Protein AF-A0A7X3ATP8-F1 (afdb_monomer)

Mean predicted aligned error: 12.81 Å

Structure (mmCIF, N/CA/C/O backbone):
data_AF-A0A7X3ATP8-F1
#
_entry.id   AF-A0A7X3ATP8-F1
#
loop_
_atom_site.group_PDB
_atom_site.id
_atom_site.type_symbol
_atom_site.label_atom_id
_atom_site.label_alt_id
_atom_site.label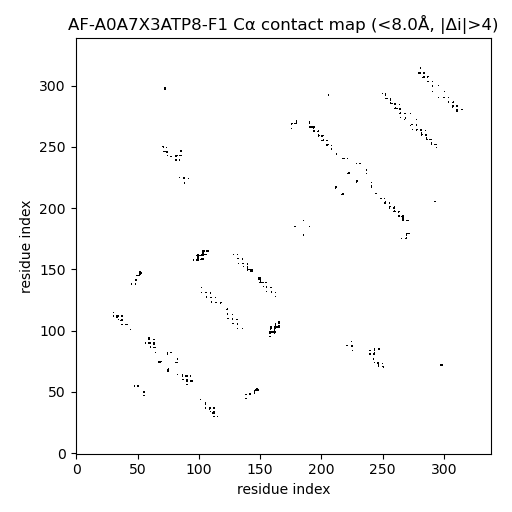_comp_id
_atom_site.label_asym_id
_atom_site.label_entity_id
_atom_site.label_seq_id
_atom_site.pdbx_PDB_ins_code
_atom_site.Cartn_x
_atom_site.Cartn_y
_atom_site.Cartn_z
_atom_site.occupancy
_atom_site.B_iso_or_equiv
_atom_site.auth_seq_id
_atom_site.auth_comp_id
_atom_site.auth_asym_id
_atom_site.auth_atom_id
_atom_site.pdbx_PDB_model_num
ATOM 1 N N . MET A 1 1 ? -17.700 -8.413 44.157 1.00 42.25 1 MET A N 1
ATOM 2 C CA . MET A 1 1 ? -18.045 -6.982 43.992 1.00 42.25 1 MET A CA 1
ATOM 3 C C . MET A 1 1 ? -16.790 -6.178 43.645 1.00 42.25 1 MET A C 1
ATOM 5 O O . MET A 1 1 ? -16.055 -5.825 44.554 1.00 42.25 1 MET A O 1
ATOM 9 N N . ARG A 1 2 ? -16.468 -5.944 42.360 1.00 36.69 2 ARG A N 1
ATOM 10 C CA . ARG A 1 2 ? -15.346 -5.064 41.958 1.00 36.69 2 ARG A CA 1
ATOM 11 C C . ARG A 1 2 ? -15.619 -4.363 40.617 1.00 36.69 2 ARG A C 1
ATOM 13 O O . ARG A 1 2 ? -15.735 -5.015 39.590 1.00 36.69 2 ARG A O 1
ATOM 20 N N . ASN A 1 3 ? -15.706 -3.034 40.705 1.00 37.28 3 ASN A N 1
ATOM 21 C CA . ASN A 1 3 ? -15.432 -1.987 39.712 1.00 37.28 3 ASN A CA 1
ATOM 22 C C . ASN A 1 3 ? -15.824 -2.208 38.238 1.00 37.28 3 ASN A C 1
ATOM 24 O O . ASN A 1 3 ? -15.015 -2.591 37.399 1.00 37.28 3 ASN A O 1
ATOM 28 N N . VAL A 1 4 ? -17.046 -1.771 37.916 1.00 41.44 4 VAL A N 1
ATOM 29 C CA . VAL A 1 4 ? -17.598 -1.562 36.559 1.00 41.44 4 VAL A CA 1
ATOM 30 C C . VAL A 1 4 ? -17.269 -0.141 36.024 1.00 41.44 4 VAL A C 1
ATOM 32 O O . VAL A 1 4 ? -17.870 0.352 35.076 1.00 41.44 4 VAL A O 1
ATOM 35 N N . SER A 1 5 ? -16.300 0.569 36.610 1.00 46.59 5 SER A N 1
ATOM 36 C CA . SER A 1 5 ? -16.119 2.018 36.399 1.00 46.59 5 SER A CA 1
ATOM 37 C C . SER A 1 5 ? -15.460 2.428 35.073 1.00 46.59 5 SER A C 1
ATOM 39 O O . SER A 1 5 ? -15.596 3.577 34.665 1.00 46.59 5 SER A O 1
ATOM 41 N N . ALA A 1 6 ? -14.807 1.518 34.342 1.00 37.97 6 ALA A N 1
ATOM 42 C CA . ALA A 1 6 ? -14.124 1.866 33.087 1.00 37.97 6 ALA A CA 1
ATOM 43 C C . ALA A 1 6 ? -15.050 1.923 31.852 1.00 37.97 6 ALA A C 1
ATOM 45 O O . ALA A 1 6 ? -14.694 2.544 30.851 1.00 37.97 6 ALA A O 1
ATOM 46 N N . TRP A 1 7 ? -16.238 1.309 31.913 1.00 35.91 7 TRP A N 1
ATOM 47 C CA . TRP A 1 7 ? -17.227 1.351 30.822 1.00 35.91 7 TRP A CA 1
ATOM 48 C C . TRP A 1 7 ? -18.107 2.608 30.843 1.00 35.91 7 TRP A C 1
ATOM 50 O O . TRP A 1 7 ? -18.652 2.986 29.807 1.00 35.91 7 TRP A O 1
ATOM 60 N N . ARG A 1 8 ? -18.175 3.309 31.982 1.00 37.31 8 ARG A N 1
ATOM 61 C CA . ARG A 1 8 ? -18.933 4.562 32.115 1.00 37.31 8 ARG A CA 1
ATOM 62 C C . ARG A 1 8 ? -18.308 5.736 31.358 1.00 37.31 8 ARG A C 1
ATOM 64 O O . ARG A 1 8 ? -19.032 6.556 30.815 1.00 37.31 8 ARG A O 1
ATOM 71 N N . PHE A 1 9 ? -16.987 5.750 31.161 1.00 40.50 9 PHE A N 1
ATOM 72 C CA . PHE A 1 9 ? -16.308 6.856 30.467 1.00 40.50 9 PHE A CA 1
ATOM 73 C C . PHE A 1 9 ? -16.711 7.021 28.984 1.00 40.50 9 PHE A C 1
ATOM 75 O O . PHE A 1 9 ? -16.613 8.119 28.443 1.00 40.50 9 PHE A O 1
ATOM 82 N N . PHE A 1 10 ? -17.195 5.959 28.323 1.00 36.69 10 PHE A N 1
ATOM 83 C CA . PHE A 1 10 ? -17.735 6.036 26.954 1.00 36.69 10 PHE A CA 1
ATOM 84 C C . PHE A 1 10 ? -19.272 6.015 26.884 1.00 36.69 10 PHE A C 1
ATOM 86 O O . PHE A 1 10 ? -19.819 6.349 25.835 1.00 36.69 10 PHE A O 1
ATOM 93 N N . GLN A 1 11 ? -19.968 5.649 27.968 1.00 42.38 11 GLN A N 1
ATOM 94 C CA . GLN A 1 11 ? -21.434 5.715 28.046 1.00 42.38 11 GLN A CA 1
ATOM 95 C C . GLN A 1 11 ? -21.934 7.102 28.478 1.00 42.38 11 GLN A C 1
ATOM 97 O O . GLN A 1 11 ? -22.945 7.560 27.957 1.00 42.38 11 GLN A O 1
ATOM 102 N N . ASP A 1 12 ? -21.191 7.818 29.325 1.00 40.03 12 ASP A N 1
ATOM 103 C CA . ASP A 1 12 ? -21.645 9.080 29.933 1.00 40.03 12 ASP A CA 1
ATOM 104 C C . ASP A 1 12 ? -21.550 10.307 29.003 1.00 40.03 12 ASP A C 1
ATOM 106 O O . ASP A 1 12 ? -21.902 11.417 29.397 1.00 40.03 12 ASP A O 1
ATOM 110 N N . ARG A 1 13 ? -21.116 10.136 27.743 1.00 40.03 13 ARG A N 1
ATOM 111 C CA . ARG A 1 13 ? -21.076 11.223 26.740 1.00 40.03 13 ARG A CA 1
ATOM 112 C C . ARG A 1 13 ? -22.230 11.213 25.736 1.00 40.03 13 ARG A C 1
ATOM 114 O O . ARG A 1 13 ? -22.259 12.057 24.846 1.00 40.03 13 ARG A O 1
ATOM 121 N N . PHE A 1 14 ? -23.189 10.302 25.892 1.00 39.53 14 PHE A N 1
ATOM 122 C CA . PHE A 1 14 ? -24.430 10.284 25.118 1.00 39.53 14 PHE A CA 1
ATOM 123 C C . PHE A 1 14 ? -25.614 10.155 26.085 1.00 39.53 14 PHE A C 1
ATOM 125 O O . PHE A 1 14 ? -25.873 9.053 26.567 1.00 39.53 14 PHE A O 1
ATOM 132 N N . PRO A 1 15 ? -26.324 11.252 26.413 1.00 32.88 15 PRO A N 1
ATOM 133 C CA . PRO A 1 15 ? -27.404 11.208 27.391 1.00 32.88 15 PRO A CA 1
ATOM 134 C C . PRO A 1 15 ? -28.520 10.261 26.929 1.00 32.88 15 PRO A C 1
ATOM 136 O O . PRO A 1 15 ? -29.209 10.501 25.937 1.00 32.88 15 PRO A O 1
ATOM 139 N N . THR A 1 16 ? -28.722 9.173 27.673 1.00 51.62 16 THR A N 1
ATOM 140 C CA . THR A 1 16 ? -29.869 8.269 27.545 1.00 51.62 16 THR A CA 1
ATOM 141 C C . THR A 1 16 ? -31.087 8.879 28.232 1.00 51.62 16 THR A C 1
ATOM 143 O O . THR A 1 16 ? -31.435 8.490 29.343 1.00 51.62 16 THR A O 1
ATOM 146 N N . ARG A 1 17 ? -31.700 9.872 27.586 1.00 45.31 17 ARG A N 1
ATOM 147 C CA . ARG A 1 17 ? -33.132 10.226 27.638 1.00 45.31 17 ARG A CA 1
ATOM 148 C C . ARG A 1 17 ? -33.290 11.608 27.018 1.00 45.31 17 ARG A C 1
ATOM 150 O O . ARG A 1 17 ? -32.993 12.612 27.657 1.00 45.31 17 ARG A O 1
ATOM 157 N N . TYR A 1 18 ? -33.837 11.656 25.810 1.00 39.91 18 TYR A N 1
ATOM 158 C CA . TYR A 1 18 ? -34.672 12.784 25.427 1.00 39.91 18 TYR A CA 1
ATOM 159 C C . TYR A 1 18 ? -35.945 12.256 24.777 1.00 39.91 18 TYR A C 1
ATOM 161 O O . TYR A 1 18 ? -35.914 11.299 24.005 1.00 39.91 18 TYR A O 1
ATOM 169 N N . LYS A 1 19 ? -37.046 12.848 25.233 1.00 38.50 19 LYS A N 1
ATOM 170 C CA . LYS A 1 19 ? -38.448 12.554 24.946 1.00 38.50 19 LYS A CA 1
ATOM 171 C C . LYS A 1 19 ? -38.733 12.408 23.451 1.00 38.50 19 LYS A C 1
ATOM 173 O O . LYS A 1 19 ? -38.174 13.138 22.636 1.00 38.50 19 LYS A O 1
ATOM 178 N N . GLU A 1 20 ? -39.692 11.542 23.132 1.00 49.09 20 GLU A N 1
ATOM 179 C CA . GLU A 1 20 ? -40.466 11.615 21.892 1.00 49.09 20 GLU A CA 1
ATOM 180 C C . GLU A 1 20 ? -41.022 13.035 21.713 1.00 49.09 20 GLU A C 1
ATOM 182 O O . GLU A 1 20 ? -41.917 13.460 22.437 1.00 49.09 20 GLU A O 1
ATOM 187 N N . SER A 1 21 ? -40.446 13.791 20.778 1.00 44.81 21 SER A N 1
ATOM 188 C CA . SER A 1 21 ? -41.082 14.947 20.135 1.00 44.81 21 SER A CA 1
ATOM 189 C C . SER A 1 21 ? -40.306 15.307 18.854 1.00 44.81 21 SER A C 1
ATOM 191 O O . SER A 1 21 ? -39.125 15.641 18.891 1.00 44.81 21 SER A O 1
ATOM 193 N N . SER A 1 22 ? -40.961 15.097 17.708 1.00 46.56 22 SER A N 1
ATOM 194 C CA . SER A 1 22 ? -40.729 15.692 16.374 1.00 46.56 22 SER A CA 1
ATOM 195 C C . SER A 1 22 ? -39.292 15.992 15.880 1.00 46.56 22 SER A C 1
ATOM 197 O O . SER A 1 22 ? -39.049 17.063 15.327 1.00 46.56 22 SER A O 1
ATOM 199 N N . MET A 1 23 ? -38.339 15.059 15.992 1.00 42.50 23 MET A N 1
ATOM 200 C CA . MET A 1 23 ? -36.954 15.221 15.483 1.00 42.50 23 MET A CA 1
ATOM 201 C C . MET A 1 23 ? -36.470 14.020 14.639 1.00 42.50 23 MET A C 1
ATOM 203 O O . MET A 1 23 ? -35.319 13.591 14.721 1.00 42.50 23 MET A O 1
ATOM 207 N N . THR A 1 24 ? -37.343 13.423 13.828 1.00 48.97 24 THR A N 1
ATOM 208 C CA . THR A 1 24 ? -37.072 12.136 13.154 1.00 48.97 24 THR A CA 1
ATOM 209 C C . THR A 1 24 ? -36.371 12.232 11.792 1.00 48.97 24 THR A C 1
ATOM 211 O O . THR A 1 24 ? -35.884 11.213 11.309 1.00 48.97 24 THR A O 1
ATOM 214 N N . ASN A 1 25 ? -36.219 13.424 11.198 1.00 51.06 25 ASN A N 1
ATOM 215 C CA . ASN A 1 25 ? -35.714 13.552 9.818 1.00 51.06 25 ASN A CA 1
ATOM 216 C C . ASN A 1 25 ? -34.232 13.972 9.686 1.00 51.06 25 ASN A C 1
ATOM 218 O O . ASN A 1 25 ? -33.577 13.586 8.723 1.00 51.06 25 ASN A O 1
ATOM 222 N N . HIS A 1 26 ? -33.644 14.694 10.649 1.00 51.72 26 HIS A N 1
ATOM 223 C CA . HIS A 1 26 ? -32.234 15.127 10.544 1.00 51.72 26 HIS A CA 1
ATOM 224 C C . HIS A 1 26 ? -31.222 14.046 10.976 1.00 51.72 26 HIS A C 1
ATOM 226 O O . HIS A 1 26 ? -30.114 13.971 10.440 1.00 51.72 26 HIS A O 1
ATOM 232 N N . PHE A 1 27 ? -31.606 13.162 11.906 1.00 55.53 27 PHE A N 1
ATOM 233 C CA . PHE A 1 27 ? -30.754 12.064 12.389 1.00 55.53 27 PHE A CA 1
ATOM 234 C C . PHE A 1 27 ? -30.609 10.906 11.390 1.00 55.53 27 PHE A C 1
ATOM 236 O O . PHE A 1 27 ? -29.650 10.137 11.500 1.00 55.53 27 PHE A O 1
ATOM 243 N N . SER A 1 28 ? -31.529 10.763 10.430 1.00 65.44 28 SER A N 1
ATOM 244 C CA . SER A 1 28 ? -31.407 9.790 9.339 1.00 65.44 28 SER A CA 1
ATOM 245 C C . SER A 1 28 ? -30.422 10.291 8.282 1.00 65.44 28 SER A C 1
ATOM 247 O O . SER A 1 28 ? -29.476 9.574 7.959 1.00 65.44 28 SER A O 1
ATOM 249 N N . LEU A 1 29 ? -30.556 11.546 7.836 1.00 74.25 29 LEU A N 1
ATOM 250 C CA . LEU A 1 29 ? -29.709 12.143 6.798 1.00 74.25 29 LEU A CA 1
ATOM 251 C C . LEU A 1 29 ? -28.218 12.121 7.165 1.00 74.25 29 LEU A C 1
ATOM 253 O O . LEU A 1 29 ? -27.398 11.675 6.367 1.00 74.25 29 LEU A O 1
ATOM 257 N N . ALA A 1 30 ? -27.860 12.501 8.396 1.00 77.00 30 ALA A N 1
ATOM 258 C CA . ALA A 1 30 ? -26.464 12.518 8.848 1.00 77.00 30 ALA A CA 1
ATOM 259 C C . ALA A 1 30 ? -25.774 11.140 8.784 1.00 77.00 30 ALA A C 1
ATOM 261 O O . ALA A 1 30 ? -24.569 11.058 8.558 1.00 77.00 30 ALA A O 1
ATOM 262 N N . ARG A 1 31 ? -26.528 10.041 8.944 1.00 83.25 31 ARG A N 1
ATOM 263 C CA . ARG A 1 31 ? -25.989 8.675 8.813 1.00 83.25 31 ARG A CA 1
ATOM 264 C C . ARG A 1 31 ? -25.722 8.311 7.355 1.00 83.25 31 ARG A C 1
ATOM 266 O O . ARG A 1 31 ? -24.769 7.587 7.086 1.00 83.25 31 ARG A O 1
ATOM 273 N N . PHE A 1 32 ? -26.526 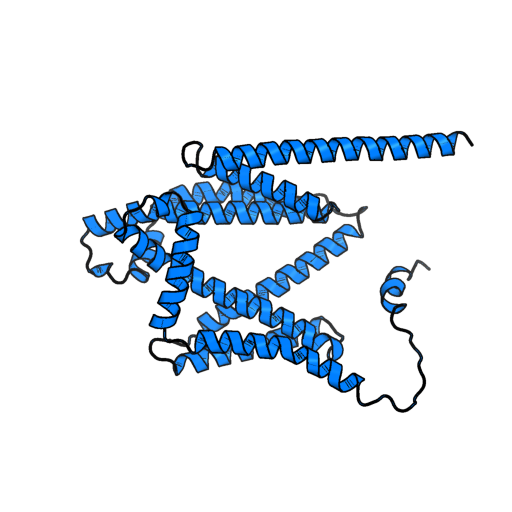8.830 6.429 1.00 84.75 32 PHE A N 1
ATOM 274 C CA . PHE A 1 32 ? -26.305 8.663 4.993 1.00 84.75 32 PHE A CA 1
ATOM 275 C C . PHE A 1 32 ? -25.135 9.513 4.483 1.00 84.75 32 PHE A C 1
ATOM 277 O O . PHE A 1 32 ? -24.398 9.054 3.616 1.00 84.75 32 PHE A O 1
ATOM 284 N N . LEU A 1 33 ? -24.868 10.681 5.082 1.00 90.38 33 LEU A N 1
ATOM 285 C CA . LEU A 1 33 ? -23.694 11.500 4.737 1.00 90.38 33 LEU A CA 1
ATOM 286 C C . LEU A 1 33 ? -22.359 10.768 4.966 1.00 90.38 33 LEU A C 1
ATOM 288 O O . LEU A 1 33 ? -21.387 11.035 4.267 1.00 90.38 33 LEU A O 1
ATOM 292 N N . LEU A 1 34 ? -22.305 9.801 5.889 1.00 91.06 34 LEU A N 1
ATOM 293 C CA . LEU A 1 34 ? -21.102 8.992 6.127 1.00 91.06 34 LEU A CA 1
ATOM 294 C C . LEU A 1 34 ? -20.770 8.028 4.979 1.00 91.06 34 LEU A C 1
ATOM 296 O O . LEU A 1 34 ? -19.661 7.499 4.946 1.00 91.06 34 LEU A O 1
ATOM 300 N N . TRP A 1 35 ? -21.689 7.818 4.033 1.00 94.75 35 TRP A N 1
ATOM 301 C CA . TRP A 1 35 ? -21.424 7.063 2.809 1.00 94.75 35 TRP A CA 1
ATOM 302 C C . TRP A 1 35 ? -20.789 7.914 1.709 1.00 94.75 35 TRP A C 1
ATOM 304 O O . TRP A 1 35 ? -20.197 7.357 0.791 1.00 94.75 35 TRP A O 1
ATOM 314 N N . ILE A 1 36 ? -20.830 9.247 1.811 1.00 95.19 36 ILE A N 1
ATOM 315 C CA . ILE A 1 36 ? -20.202 10.125 0.818 1.00 95.19 36 ILE A CA 1
ATOM 316 C C . ILE A 1 36 ? -18.690 9.853 0.716 1.00 95.19 36 ILE A C 1
ATOM 318 O O . ILE A 1 36 ? -18.229 9.612 -0.397 1.00 95.19 36 ILE A O 1
ATOM 322 N N . PRO A 1 37 ? -17.904 9.799 1.814 1.00 96.06 37 PRO A N 1
ATOM 323 C CA . PRO A 1 37 ? -16.471 9.522 1.720 1.00 96.06 37 PRO A CA 1
ATOM 324 C C . PRO A 1 37 ? -16.103 8.201 1.020 1.00 96.06 37 PRO A C 1
ATOM 326 O O . PRO A 1 37 ? -15.301 8.266 0.090 1.00 96.06 37 PRO A O 1
ATOM 329 N N . PRO A 1 38 ? -16.647 7.015 1.380 1.00 96.44 38 PRO A N 1
ATOM 330 C CA . PRO A 1 38 ? -16.310 5.783 0.664 1.00 96.44 38 PRO A CA 1
ATOM 331 C C . PRO A 1 38 ? -16.788 5.792 -0.794 1.00 96.44 38 PRO A C 1
ATOM 333 O O . PRO A 1 38 ? -16.095 5.238 -1.640 1.00 96.44 38 PRO A O 1
ATOM 336 N N . LEU A 1 39 ? -17.914 6.442 -1.115 1.00 96.75 39 LEU A N 1
ATOM 337 C CA . LEU A 1 39 ? -18.386 6.567 -2.500 1.00 96.75 39 LEU A CA 1
ATOM 338 C C . LEU A 1 39 ? -17.467 7.458 -3.343 1.00 96.75 39 LEU A C 1
ATOM 340 O O . LEU A 1 39 ? -17.091 7.081 -4.451 1.00 96.75 39 LEU A O 1
ATOM 344 N N . LEU A 1 40 ? -17.060 8.615 -2.812 1.00 97.19 40 LEU A N 1
ATOM 345 C CA . LEU A 1 40 ? -16.091 9.495 -3.468 1.00 97.19 40 LEU A CA 1
ATOM 346 C C . LEU A 1 40 ? -14.735 8.806 -3.624 1.00 97.19 40 LEU A C 1
ATOM 348 O O . LEU A 1 40 ? -14.104 8.918 -4.671 1.00 97.19 40 LEU A O 1
ATOM 352 N N . TRP A 1 41 ? -14.302 8.057 -2.610 1.00 97.75 41 TRP A N 1
ATOM 353 C CA . TRP A 1 41 ? -13.058 7.302 -2.681 1.00 97.75 41 TRP A CA 1
ATOM 354 C C . TRP A 1 41 ? -13.124 6.197 -3.735 1.00 97.75 41 TRP A C 1
ATOM 356 O O . TRP A 1 41 ? -12.229 6.091 -4.567 1.00 97.75 41 TRP A O 1
ATOM 366 N N . TYR A 1 42 ? -14.214 5.430 -3.787 1.00 97.12 42 TYR A N 1
ATOM 367 C CA . TYR A 1 42 ? -14.398 4.434 -4.839 1.00 97.12 42 TYR A CA 1
ATOM 368 C C . TYR A 1 42 ? -14.473 5.073 -6.232 1.00 97.12 42 TYR A C 1
ATOM 370 O O . TYR A 1 42 ? -13.932 4.534 -7.191 1.00 97.12 42 TYR A O 1
ATOM 378 N N . ARG A 1 43 ? -15.046 6.277 -6.353 1.00 96.44 43 ARG A N 1
ATOM 379 C CA . ARG A 1 43 ? -15.029 7.037 -7.610 1.00 96.44 43 ARG A CA 1
ATOM 380 C C . ARG A 1 43 ? -13.612 7.413 -8.060 1.00 96.44 43 ARG A C 1
ATOM 382 O O . ARG A 1 43 ? -13.378 7.477 -9.270 1.00 96.44 43 ARG A O 1
ATOM 389 N N . ILE A 1 44 ? -12.695 7.663 -7.123 1.00 95.81 44 ILE A N 1
ATOM 390 C CA . ILE A 1 44 ? -11.267 7.873 -7.409 1.00 95.81 44 ILE A CA 1
ATOM 391 C C . ILE A 1 44 ? -10.640 6.571 -7.916 1.00 95.81 44 ILE A C 1
ATOM 393 O O . ILE A 1 44 ? -10.011 6.595 -8.971 1.00 95.81 44 ILE A O 1
ATOM 397 N N . ILE A 1 45 ? -10.874 5.445 -7.227 1.00 95.19 45 ILE A N 1
ATOM 398 C CA . ILE A 1 45 ? -10.395 4.112 -7.644 1.00 95.19 45 ILE A CA 1
ATOM 399 C C . ILE A 1 45 ? -10.839 3.818 -9.078 1.00 95.19 45 ILE A C 1
ATOM 401 O O . ILE A 1 45 ? -10.008 3.628 -9.958 1.00 95.19 45 ILE A O 1
ATOM 405 N N . TRP A 1 46 ? -12.141 3.932 -9.338 1.00 93.12 46 TRP A N 1
ATOM 406 C CA . TRP A 1 46 ? -12.721 3.733 -10.663 1.00 93.12 46 TRP A CA 1
ATOM 407 C C . TRP A 1 46 ? -12.102 4.652 -11.725 1.00 93.12 46 TRP A C 1
ATOM 409 O O . TRP A 1 46 ? -11.913 4.258 -12.873 1.00 93.12 46 TRP A O 1
ATOM 419 N N . GLY A 1 47 ? -11.776 5.896 -11.355 1.00 92.94 47 GLY A N 1
ATOM 420 C CA . GLY A 1 47 ? -11.116 6.852 -12.242 1.00 92.94 47 GLY A CA 1
ATOM 421 C C . GLY A 1 47 ? -9.694 6.442 -12.627 1.00 92.94 47 GLY A C 1
ATOM 422 O O . GLY A 1 47 ? -9.298 6.654 -13.771 1.00 92.94 47 GLY A O 1
ATOM 423 N N . PHE A 1 48 ? -8.938 5.838 -11.709 1.00 91.25 48 PHE A N 1
ATOM 424 C CA . PHE A 1 48 ? -7.632 5.253 -12.021 1.00 91.25 48 PHE A CA 1
ATOM 425 C C . PHE A 1 48 ? -7.768 3.984 -12.867 1.00 91.25 48 PHE A C 1
ATOM 427 O O . PHE A 1 48 ? -7.030 3.815 -13.839 1.00 91.25 48 PHE A O 1
ATOM 434 N N . SER A 1 49 ? -8.754 3.142 -12.567 1.00 90.00 49 SER A N 1
ATOM 435 C CA . SER A 1 49 ? -9.009 1.900 -13.301 1.00 90.00 49 SER A CA 1
ATOM 436 C C . SER A 1 49 ? -9.555 2.122 -14.713 1.00 90.00 49 SER A C 1
ATOM 438 O O . SER A 1 49 ? -9.327 1.294 -15.588 1.00 90.00 49 SER A O 1
ATOM 440 N N . ALA A 1 50 ? -10.205 3.261 -14.978 1.00 91.75 50 ALA A N 1
ATOM 441 C CA . ALA A 1 50 ? -10.670 3.650 -16.313 1.00 91.75 50 ALA A CA 1
ATOM 442 C C . ALA A 1 50 ? -9.536 4.048 -17.276 1.00 91.75 50 ALA A C 1
ATOM 444 O O . ALA A 1 50 ? -9.764 4.196 -18.476 1.00 91.75 50 ALA A O 1
ATOM 445 N N . GLN A 1 51 ? -8.316 4.258 -16.773 1.00 90.19 51 GLN A N 1
ATOM 446 C CA . GLN A 1 51 ? -7.175 4.622 -17.610 1.00 90.19 51 GLN A CA 1
ATOM 447 C C . GLN A 1 51 ? -6.599 3.390 -18.310 1.00 90.19 51 GLN A C 1
ATOM 449 O O . GLN A 1 51 ? -6.354 2.351 -17.680 1.00 90.19 51 GLN A O 1
ATOM 454 N N . THR A 1 52 ? -6.286 3.540 -19.601 1.00 89.25 52 THR A N 1
ATOM 455 C CA . THR A 1 52 ? -5.564 2.520 -20.374 1.00 89.25 52 THR A CA 1
ATOM 456 C C . THR A 1 52 ? -4.256 2.143 -19.683 1.00 89.25 52 THR A C 1
ATOM 458 O O . THR A 1 52 ? -3.684 2.929 -18.917 1.00 89.25 52 THR A O 1
ATOM 461 N N . ALA A 1 53 ? -3.754 0.935 -19.948 1.00 81.69 53 ALA A N 1
ATOM 462 C CA . ALA A 1 53 ? -2.498 0.491 -19.347 1.00 81.69 53 ALA A CA 1
ATOM 463 C C . ALA A 1 53 ? -1.332 1.446 -19.648 1.00 81.69 53 ALA A C 1
ATOM 465 O O . ALA A 1 53 ? -0.554 1.742 -18.746 1.00 81.69 53 ALA A O 1
ATOM 466 N N . SER A 1 54 ? -1.276 1.999 -20.864 1.00 84.56 54 SER A N 1
ATOM 467 C CA . SER A 1 54 ? -0.250 2.964 -21.269 1.00 84.56 54 SER A CA 1
ATOM 468 C C . SER A 1 54 ? -0.379 4.319 -20.568 1.00 84.56 54 SER A C 1
ATOM 470 O O . SER A 1 54 ? 0.629 4.895 -20.165 1.00 84.56 54 SER A O 1
ATOM 472 N N . ALA A 1 55 ? -1.599 4.839 -20.390 1.00 84.88 55 ALA A N 1
ATOM 473 C CA . ALA A 1 55 ? -1.819 6.110 -19.700 1.00 84.88 55 ALA A CA 1
ATOM 474 C C . ALA A 1 55 ? -1.482 6.002 -18.206 1.00 84.88 55 ALA A C 1
ATOM 476 O O . ALA A 1 55 ? -0.766 6.846 -17.670 1.00 84.88 55 ALA A O 1
ATOM 477 N N . SER A 1 56 ? -1.941 4.928 -17.560 1.00 83.75 56 SER A N 1
ATOM 478 C CA . SER A 1 56 ? -1.631 4.657 -16.155 1.00 83.75 56 SER A CA 1
ATOM 479 C C . SER A 1 56 ? -0.147 4.383 -15.932 1.00 83.75 56 SER A C 1
ATOM 481 O O . SER A 1 56 ? 0.380 4.854 -14.929 1.00 83.75 56 SER A O 1
ATOM 483 N N . GLY A 1 57 ? 0.513 3.667 -16.851 1.00 83.75 57 GLY A N 1
ATOM 484 C CA . GLY A 1 57 ? 1.957 3.426 -16.803 1.00 83.75 57 GLY A CA 1
ATOM 485 C C . GLY A 1 57 ? 2.732 4.737 -16.737 1.00 83.75 57 GLY A C 1
ATOM 486 O O . GLY A 1 57 ? 3.406 4.991 -15.753 1.00 83.75 57 GLY A O 1
ATOM 487 N N . LYS A 1 58 ? 2.499 5.662 -17.678 1.00 87.19 58 LYS A N 1
ATOM 488 C CA . LYS A 1 58 ? 3.207 6.959 -17.717 1.00 87.19 58 LYS A CA 1
ATOM 489 C C . LYS A 1 58 ? 3.115 7.771 -16.421 1.00 87.19 58 LYS A C 1
ATOM 491 O O . LYS A 1 58 ? 4.086 8.422 -16.038 1.00 87.19 58 LYS A O 1
ATOM 496 N N . VAL A 1 59 ? 1.952 7.777 -15.765 1.00 84.06 59 VAL A N 1
ATOM 497 C CA . VAL A 1 59 ? 1.769 8.502 -14.496 1.00 84.06 59 VAL A CA 1
ATOM 498 C C . VAL A 1 59 ? 2.548 7.820 -13.370 1.00 84.06 59 VAL A C 1
ATOM 500 O O . VAL A 1 59 ? 3.292 8.496 -12.656 1.00 84.06 59 VAL A O 1
ATOM 503 N N . SER A 1 60 ? 2.402 6.498 -13.240 1.00 84.75 60 SER A N 1
ATOM 504 C CA . SER A 1 60 ? 3.116 5.678 -12.253 1.00 84.75 60 SER A CA 1
ATOM 505 C C . SER A 1 60 ? 4.631 5.754 -12.435 1.00 84.75 60 SER A C 1
ATOM 507 O O . SER A 1 60 ? 5.348 6.055 -11.485 1.00 84.75 60 SER A O 1
ATOM 509 N N . ASP A 1 61 ? 5.118 5.579 -13.660 1.00 90.56 61 ASP A N 1
ATOM 510 C CA . ASP A 1 61 ? 6.541 5.572 -13.998 1.00 90.56 61 ASP A CA 1
ATOM 511 C C . ASP A 1 61 ? 7.178 6.937 -13.724 1.00 90.56 61 ASP A C 1
ATOM 513 O O . ASP A 1 61 ? 8.268 7.025 -13.159 1.00 90.56 61 ASP A O 1
ATOM 517 N N . GLY A 1 62 ? 6.466 8.026 -14.039 1.00 89.25 62 GLY A N 1
ATOM 518 C CA . GLY A 1 62 ? 6.914 9.382 -13.733 1.00 89.25 62 GLY A CA 1
ATOM 519 C C . GLY A 1 62 ? 6.990 9.668 -12.229 1.00 89.25 62 GLY A C 1
ATOM 520 O O . GLY A 1 62 ? 7.919 10.344 -11.778 1.00 89.25 62 GLY A O 1
ATOM 521 N N . LEU A 1 63 ? 6.037 9.162 -11.438 1.00 88.50 63 LEU A N 1
ATOM 522 C CA . LEU A 1 63 ? 6.085 9.258 -9.977 1.00 88.50 63 LEU A CA 1
ATOM 523 C C . LEU A 1 63 ? 7.232 8.415 -9.412 1.00 88.50 63 LEU A C 1
ATOM 525 O O . LEU A 1 63 ? 8.006 8.908 -8.591 1.00 88.50 63 LEU A O 1
ATOM 529 N N . LEU A 1 64 ? 7.367 7.176 -9.877 1.00 89.88 64 LEU A N 1
ATOM 530 C CA . LEU A 1 64 ? 8.403 6.249 -9.450 1.00 89.88 64 LEU A CA 1
ATOM 531 C C . LEU A 1 64 ? 9.798 6.804 -9.746 1.00 89.88 64 LEU A C 1
ATOM 533 O O . LEU A 1 64 ? 10.628 6.843 -8.844 1.00 89.88 64 LEU A O 1
ATOM 537 N N . HIS A 1 65 ? 10.033 7.339 -10.945 1.00 92.25 65 HIS A N 1
ATOM 538 C CA . HIS A 1 65 ? 11.285 8.011 -11.300 1.00 92.25 65 HIS A CA 1
ATOM 539 C C . HIS A 1 65 ? 11.629 9.147 -10.320 1.00 92.25 65 HIS A C 1
ATOM 541 O O . HIS A 1 65 ? 12.745 9.216 -9.805 1.00 92.25 65 HIS A O 1
ATOM 547 N N . ARG A 1 66 ? 10.658 10.011 -9.986 1.00 89.94 66 ARG A N 1
ATOM 548 C CA . ARG A 1 66 ? 10.851 11.114 -9.020 1.00 89.94 66 ARG A CA 1
ATOM 549 C C . ARG A 1 66 ? 11.119 10.626 -7.599 1.00 89.94 66 ARG A C 1
ATOM 551 O O . ARG A 1 66 ? 11.809 11.300 -6.843 1.00 89.94 66 ARG A O 1
ATOM 558 N N . ILE A 1 67 ? 10.555 9.489 -7.211 1.00 84.12 67 ILE A N 1
ATOM 559 C CA . ILE A 1 67 ? 10.834 8.877 -5.911 1.00 84.12 67 ILE A CA 1
ATOM 560 C C . ILE A 1 67 ? 12.250 8.291 -5.916 1.00 84.12 67 ILE A C 1
ATOM 562 O O . ILE A 1 67 ? 13.026 8.559 -4.999 1.00 84.12 67 ILE A O 1
ATOM 566 N N . LEU A 1 68 ? 12.613 7.543 -6.958 1.00 84.50 68 LEU A N 1
ATOM 567 C CA . LEU A 1 68 ? 13.909 6.876 -7.072 1.00 84.50 68 LEU A CA 1
ATOM 568 C C . LEU A 1 68 ? 15.070 7.865 -7.174 1.00 84.50 68 LEU A C 1
ATOM 570 O O . LEU A 1 68 ? 16.084 7.648 -6.520 1.00 84.50 68 LEU A O 1
ATOM 574 N N . ILE A 1 69 ? 14.917 8.986 -7.885 1.00 86.62 69 ILE A N 1
ATOM 575 C CA . ILE A 1 69 ? 15.977 10.004 -7.969 1.00 86.62 69 ILE A CA 1
ATOM 576 C C . ILE A 1 69 ? 16.311 10.618 -6.600 1.00 86.62 69 ILE A C 1
ATOM 578 O O . ILE A 1 69 ? 17.445 11.021 -6.356 1.00 86.62 69 ILE A O 1
ATOM 582 N N . VAL A 1 70 ? 15.332 10.680 -5.691 1.00 82.31 70 VAL A N 1
ATOM 583 C CA . VAL A 1 70 ? 15.508 11.236 -4.341 1.00 82.31 70 VAL A CA 1
ATOM 584 C C . VAL A 1 70 ? 15.987 10.171 -3.358 1.00 82.31 70 VAL A C 1
ATOM 586 O O . VAL A 1 70 ? 16.817 10.458 -2.497 1.00 82.31 70 VAL A O 1
ATOM 589 N N . LEU A 1 71 ? 15.445 8.954 -3.450 1.00 77.38 71 LEU A N 1
ATOM 590 C CA . LEU A 1 71 ? 15.671 7.899 -2.461 1.00 77.38 71 LEU A CA 1
ATOM 591 C C . LEU A 1 71 ? 16.830 6.954 -2.804 1.00 77.38 71 LEU A C 1
ATOM 593 O O . LEU A 1 71 ? 17.319 6.279 -1.900 1.00 77.38 71 LEU A O 1
ATOM 597 N N . SER A 1 72 ? 17.266 6.890 -4.065 1.00 83.75 72 SER A N 1
ATOM 598 C CA . SER A 1 72 ? 18.313 5.978 -4.537 1.00 83.75 72 SER A CA 1
ATOM 599 C C . SER A 1 72 ? 19.475 6.733 -5.192 1.00 83.75 72 SER A C 1
ATOM 601 O O . SER A 1 72 ? 19.409 7.092 -6.371 1.00 83.75 72 SER A O 1
ATOM 603 N N . PRO A 1 73 ? 20.584 6.957 -4.464 1.00 83.94 73 PRO A N 1
ATOM 604 C CA . PRO A 1 73 ? 21.817 7.480 -5.043 1.00 83.94 73 PRO A CA 1
ATOM 605 C C . PRO A 1 73 ? 22.389 6.612 -6.169 1.00 83.94 73 PRO A C 1
ATOM 607 O O . PRO A 1 73 ? 23.068 7.138 -7.052 1.00 83.94 73 PRO A O 1
ATOM 610 N N . ALA A 1 74 ? 22.169 5.294 -6.139 1.00 85.62 74 ALA A N 1
ATOM 611 C CA . ALA A 1 74 ? 22.539 4.416 -7.243 1.00 85.62 74 ALA A CA 1
ATOM 612 C C . ALA A 1 74 ? 21.724 4.730 -8.501 1.00 85.62 74 ALA A C 1
ATOM 614 O O . ALA A 1 74 ? 22.302 4.895 -9.571 1.00 85.62 74 ALA A O 1
ATOM 615 N N . TYR A 1 75 ? 20.407 4.899 -8.363 1.00 89.19 75 TYR A N 1
ATOM 616 C CA . TYR A 1 75 ? 19.532 5.255 -9.477 1.00 89.19 75 TYR A CA 1
ATOM 617 C C . TYR A 1 75 ? 19.896 6.624 -10.051 1.00 89.19 75 TYR A C 1
ATOM 619 O O . TYR A 1 75 ? 20.090 6.763 -11.255 1.00 89.19 75 TYR A O 1
ATOM 627 N N . ALA A 1 76 ? 20.082 7.624 -9.186 1.00 88.38 76 ALA A N 1
ATOM 628 C CA . ALA A 1 76 ? 20.400 8.986 -9.605 1.00 88.38 76 ALA A CA 1
ATOM 629 C C . ALA A 1 76 ? 21.734 9.120 -10.354 1.00 88.38 76 ALA A C 1
ATOM 631 O O . ALA A 1 76 ? 21.902 10.056 -11.133 1.00 88.38 76 ALA A O 1
ATOM 632 N N . ARG A 1 77 ? 22.678 8.198 -10.125 1.00 90.00 77 ARG A N 1
ATOM 633 C CA . ARG A 1 77 ? 23.973 8.144 -10.824 1.00 90.00 77 ARG A CA 1
ATOM 634 C C . ARG A 1 77 ? 23.986 7.185 -12.014 1.00 90.00 77 ARG A C 1
ATOM 636 O O . ARG A 1 77 ? 24.967 7.182 -12.749 1.00 90.00 77 ARG A O 1
ATOM 643 N N . SER A 1 78 ? 22.951 6.363 -12.170 1.00 90.88 78 SER A N 1
ATOM 644 C CA . SER A 1 78 ? 22.869 5.380 -13.249 1.00 90.88 78 SER A CA 1
ATOM 645 C C . SER A 1 78 ? 22.532 6.030 -14.589 1.00 90.88 78 SER A C 1
ATOM 647 O O . SER A 1 78 ? 21.904 7.092 -14.638 1.00 90.88 78 SER A O 1
ATOM 649 N N . GLU A 1 79 ? 22.967 5.379 -15.664 1.00 93.31 79 GLU A N 1
ATOM 650 C CA . GLU A 1 79 ? 22.682 5.775 -17.041 1.00 93.31 79 GLU A CA 1
ATOM 651 C C . GLU A 1 79 ? 21.183 5.658 -17.367 1.00 93.31 79 GLU A C 1
ATOM 653 O O . GLU A 1 79 ? 20.417 4.988 -16.670 1.00 93.31 79 GLU A O 1
ATOM 658 N N . ALA A 1 80 ? 20.735 6.366 -18.407 1.00 92.50 80 ALA A N 1
ATOM 659 C CA . ALA A 1 80 ? 19.310 6.508 -18.720 1.00 92.50 80 ALA A CA 1
ATOM 660 C C . ALA A 1 80 ? 18.624 5.172 -19.066 1.00 92.50 80 ALA A C 1
ATOM 662 O O . ALA A 1 80 ? 17.443 4.986 -18.776 1.00 92.50 80 ALA A O 1
ATOM 663 N N . ASP A 1 81 ? 19.362 4.240 -19.660 1.00 90.38 81 ASP A N 1
ATOM 664 C CA . ASP A 1 81 ? 18.926 2.877 -19.959 1.00 90.38 81 ASP A CA 1
ATOM 665 C C . ASP A 1 81 ? 18.679 2.063 -18.677 1.00 90.38 81 ASP A C 1
ATOM 667 O O . ASP A 1 81 ? 17.609 1.474 -18.515 1.00 90.38 81 ASP A O 1
ATOM 671 N N . ILE A 1 82 ? 19.605 2.113 -17.716 1.00 91.19 82 ILE A N 1
ATOM 672 C CA . ILE A 1 82 ? 19.468 1.473 -16.403 1.00 91.19 82 ILE A CA 1
ATOM 673 C C . ILE A 1 82 ? 18.332 2.111 -15.603 1.00 91.19 82 ILE A C 1
ATOM 675 O O . ILE A 1 82 ? 17.567 1.404 -14.943 1.00 91.19 82 ILE A O 1
ATOM 679 N N . GLN A 1 83 ? 18.169 3.433 -15.688 1.00 93.62 83 GLN A N 1
ATOM 680 C CA . GLN A 1 83 ? 17.045 4.131 -15.067 1.00 93.62 83 GLN A CA 1
ATOM 681 C C . GLN A 1 83 ? 15.697 3.673 -15.629 1.00 93.62 83 GLN A C 1
ATOM 683 O O . GLN A 1 83 ? 14.753 3.478 -14.857 1.00 93.62 83 GLN A O 1
ATOM 688 N N . GLY A 1 84 ? 15.606 3.504 -16.952 1.00 91.25 84 GLY A N 1
ATOM 689 C CA . GLY A 1 84 ? 14.416 2.984 -17.622 1.00 91.25 84 GLY A CA 1
ATOM 690 C C . GLY A 1 84 ? 14.106 1.559 -17.177 1.00 91.25 84 GLY A C 1
ATOM 691 O O . GLY A 1 84 ? 13.011 1.290 -16.687 1.00 91.25 84 GLY A O 1
ATOM 692 N N . ALA A 1 85 ? 15.103 0.680 -17.233 1.00 90.31 85 ALA A N 1
ATOM 693 C CA . ALA A 1 85 ? 14.950 -0.723 -16.871 1.00 90.31 85 ALA A CA 1
ATOM 694 C C . ALA A 1 85 ? 14.600 -0.916 -15.378 1.00 90.31 85 ALA A C 1
ATOM 696 O O . ALA A 1 85 ? 13.749 -1.733 -15.021 1.00 90.31 85 ALA A O 1
ATOM 697 N N . ALA A 1 86 ? 15.193 -0.125 -14.477 1.00 90.94 86 ALA A N 1
ATOM 698 C CA . ALA A 1 86 ? 14.842 -0.153 -13.058 1.00 90.94 86 ALA A CA 1
ATOM 699 C C . ALA A 1 86 ? 13.398 0.313 -12.806 1.00 90.94 86 ALA A C 1
ATOM 701 O O . ALA A 1 86 ? 12.694 -0.306 -12.006 1.00 90.94 86 ALA A O 1
ATOM 702 N N . VAL A 1 87 ? 12.942 1.375 -13.486 1.00 92.69 87 VAL A N 1
ATOM 703 C CA . VAL A 1 87 ? 11.548 1.846 -13.399 1.00 92.69 87 VAL A CA 1
ATOM 704 C C . VAL A 1 87 ? 10.593 0.783 -13.910 1.00 92.69 87 VAL A C 1
ATOM 706 O O . VAL A 1 87 ? 9.614 0.497 -13.235 1.00 92.69 87 VAL A O 1
ATOM 709 N N . GLU A 1 88 ? 10.896 0.142 -15.031 1.00 90.25 88 GLU A N 1
ATOM 710 C CA . GLU A 1 88 ? 10.050 -0.891 -15.621 1.00 90.25 88 GLU A CA 1
ATOM 711 C C . GLU A 1 88 ? 9.842 -2.075 -14.662 1.00 90.25 88 GLU A C 1
ATOM 713 O O . GLU A 1 88 ? 8.703 -2.439 -14.359 1.00 90.25 88 GLU A O 1
ATOM 718 N N . VAL A 1 89 ? 10.920 -2.593 -14.059 1.00 88.81 89 VAL A N 1
ATOM 719 C CA . VAL A 1 89 ? 10.843 -3.679 -13.064 1.00 88.81 89 VAL A CA 1
ATOM 720 C C . VAL A 1 89 ? 10.095 -3.244 -11.797 1.00 88.81 89 VAL A C 1
ATOM 722 O O . VAL A 1 89 ? 9.280 -3.999 -11.256 1.00 88.81 89 VAL A O 1
ATOM 725 N N . LEU A 1 90 ? 10.361 -2.036 -11.293 1.00 89.38 90 LEU A N 1
ATOM 726 C CA . LEU A 1 90 ? 9.783 -1.543 -10.038 1.00 89.38 90 LEU A CA 1
ATOM 727 C C . LEU A 1 90 ? 8.338 -1.038 -10.189 1.00 89.38 90 LEU A C 1
ATOM 729 O O . LEU A 1 90 ? 7.581 -1.086 -9.215 1.00 89.38 90 LEU A O 1
ATOM 733 N N . SER A 1 91 ? 7.929 -0.622 -11.391 1.00 89.44 91 SER A N 1
ATOM 734 C CA . SER A 1 91 ? 6.585 -0.111 -11.701 1.00 89.44 91 SER A CA 1
ATOM 735 C C . SER A 1 91 ? 5.506 -1.132 -11.353 1.00 89.44 91 SER A C 1
ATOM 737 O O . SER A 1 91 ? 4.456 -0.786 -10.812 1.00 89.44 91 SER A O 1
ATOM 739 N N . PHE A 1 92 ? 5.777 -2.421 -11.571 1.00 84.62 92 PHE A N 1
ATOM 740 C CA . PHE A 1 92 ? 4.853 -3.485 -11.207 1.00 84.62 92 PHE A CA 1
ATOM 741 C C . PHE A 1 92 ? 4.550 -3.474 -9.702 1.00 84.62 92 PHE A C 1
ATOM 743 O O . PHE A 1 92 ? 3.385 -3.529 -9.302 1.00 84.62 92 PHE A O 1
ATOM 750 N N . PHE A 1 93 ? 5.583 -3.373 -8.861 1.00 8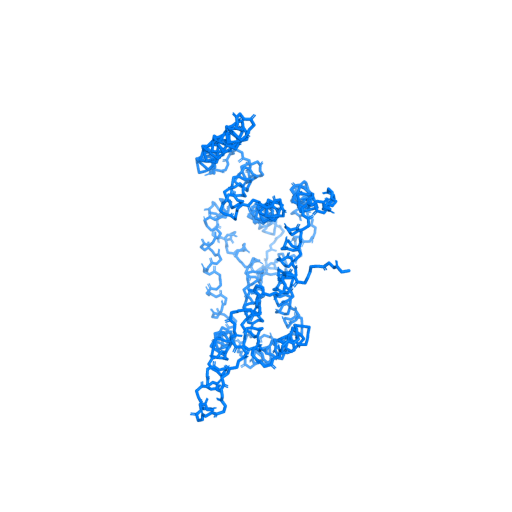6.12 93 PHE A N 1
ATOM 751 C CA . PHE A 1 93 ? 5.427 -3.348 -7.407 1.00 86.12 93 PHE A CA 1
ATOM 752 C C . PHE A 1 93 ? 4.773 -2.053 -6.925 1.00 86.12 93 PHE A C 1
ATOM 754 O O . PHE A 1 93 ? 3.907 -2.108 -6.052 1.00 86.12 93 PHE A O 1
ATOM 761 N N . GLU A 1 94 ? 5.144 -0.913 -7.514 1.00 88.00 94 GLU A N 1
ATOM 762 C CA . GLU A 1 94 ? 4.541 0.395 -7.233 1.00 88.00 94 GLU A CA 1
ATOM 763 C C . GLU A 1 94 ? 3.030 0.359 -7.466 1.00 88.00 94 GLU A C 1
ATOM 765 O O . GLU A 1 94 ? 2.255 0.656 -6.555 1.00 88.00 94 GLU A O 1
ATOM 770 N N . ARG A 1 95 ? 2.602 -0.132 -8.632 1.00 85.94 95 ARG A N 1
ATOM 771 C CA . ARG A 1 95 ? 1.184 -0.215 -8.990 1.00 85.94 95 ARG A CA 1
ATOM 772 C C . ARG A 1 95 ? 0.429 -1.140 -8.046 1.00 85.94 95 ARG A C 1
ATOM 774 O O . ARG A 1 95 ? -0.634 -0.772 -7.551 1.00 85.94 95 ARG A O 1
ATOM 781 N N . LYS A 1 96 ? 0.976 -2.318 -7.722 1.00 87.88 96 LYS A N 1
ATOM 782 C CA . LYS A 1 96 ? 0.338 -3.236 -6.758 1.00 87.88 96 LYS A CA 1
ATOM 783 C C . LYS A 1 96 ? 0.234 -2.613 -5.364 1.00 87.88 96 LYS A C 1
ATOM 785 O O . LYS A 1 96 ? -0.809 -2.739 -4.729 1.00 87.88 96 LYS A O 1
ATOM 790 N N . ALA A 1 97 ? 1.256 -1.886 -4.915 1.00 88.38 97 ALA A N 1
ATOM 791 C CA . ALA A 1 97 ? 1.221 -1.172 -3.642 1.00 88.38 97 ALA A CA 1
ATOM 792 C C . ALA A 1 97 ? 0.185 -0.032 -3.636 1.00 88.38 97 ALA A C 1
ATOM 794 O O . ALA A 1 97 ? -0.534 0.128 -2.648 1.00 88.38 97 ALA A O 1
ATOM 795 N N . ALA A 1 98 ? 0.063 0.726 -4.730 1.00 89.19 98 ALA A N 1
ATOM 796 C CA . ALA A 1 98 ? -0.937 1.782 -4.875 1.00 89.19 98 ALA A CA 1
ATOM 797 C C . ALA A 1 98 ? -2.363 1.216 -4.796 1.00 89.19 98 ALA A C 1
ATOM 799 O O . ALA A 1 98 ? -3.186 1.704 -4.022 1.00 89.19 98 ALA A O 1
ATOM 800 N N . HIS A 1 99 ? -2.625 0.131 -5.522 1.00 90.56 99 HIS A N 1
ATOM 801 C CA . HIS A 1 99 ? -3.885 -0.607 -5.474 1.00 90.56 99 HIS A CA 1
ATOM 802 C C . HIS A 1 99 ? -4.201 -1.107 -4.052 1.00 90.56 99 HIS A C 1
ATOM 804 O O . HIS A 1 99 ? -5.235 -0.752 -3.479 1.00 90.56 99 HIS A O 1
ATOM 810 N N . MET A 1 100 ? -3.257 -1.789 -3.394 1.00 92.81 100 MET A N 1
ATOM 811 C CA . MET A 1 100 ? -3.398 -2.182 -1.985 1.00 92.81 100 MET A CA 1
ATOM 812 C C . MET A 1 100 ? -3.731 -0.988 -1.074 1.00 92.81 100 MET A C 1
ATOM 814 O O . MET A 1 100 ? -4.586 -1.098 -0.196 1.00 92.81 100 MET A O 1
ATOM 818 N N . PHE A 1 101 ? -3.088 0.166 -1.269 1.00 93.25 101 PHE A N 1
ATOM 819 C CA . PHE A 1 101 ? -3.344 1.367 -0.472 1.00 93.25 101 PHE A CA 1
ATOM 820 C C . PHE A 1 101 ? -4.754 1.943 -0.692 1.00 93.25 101 PHE A C 1
ATOM 822 O O . PHE A 1 101 ? -5.423 2.346 0.266 1.00 93.25 101 PHE A O 1
ATOM 829 N N . LEU A 1 102 ? -5.238 1.946 -1.935 1.00 94.94 102 LEU A N 1
ATOM 830 C CA . LEU A 1 102 ? -6.585 2.403 -2.269 1.00 94.94 102 LEU A CA 1
ATOM 831 C C . LEU A 1 102 ? -7.653 1.578 -1.533 1.00 94.94 102 LEU A C 1
ATOM 833 O O . LEU A 1 102 ? -8.541 2.156 -0.895 1.00 94.94 102 LEU A O 1
ATOM 837 N N . TYR A 1 103 ? -7.533 0.248 -1.541 1.00 96.50 103 TYR A N 1
ATOM 838 C CA . TYR A 1 103 ? -8.472 -0.652 -0.860 1.00 96.50 103 TYR A CA 1
ATOM 839 C C . TYR A 1 103 ? -8.276 -0.703 0.664 1.00 96.50 103 TYR A C 1
ATOM 841 O O . TYR A 1 103 ? -9.249 -0.848 1.413 1.00 96.50 103 TYR A O 1
ATOM 849 N N . PHE A 1 104 ? -7.048 -0.488 1.147 1.00 96.19 104 PHE A N 1
ATOM 850 C CA . PHE A 1 104 ? -6.754 -0.229 2.560 1.00 96.19 104 PHE A CA 1
ATOM 851 C C . PHE A 1 104 ? -7.567 0.960 3.090 1.00 96.19 104 PHE A C 1
ATOM 853 O O . PHE A 1 104 ? -8.211 0.854 4.138 1.00 96.19 104 PHE A O 1
ATOM 860 N N . LEU A 1 105 ? -7.580 2.089 2.372 1.00 95.88 105 LEU A N 1
ATOM 861 C CA . LEU A 1 105 ? -8.337 3.257 2.817 1.00 95.88 105 LEU A CA 1
ATOM 862 C C . LEU A 1 105 ? -9.844 3.046 2.637 1.00 95.88 105 LEU A C 1
ATOM 864 O O . LEU A 1 105 ? -10.621 3.403 3.527 1.00 95.88 105 LEU A O 1
ATOM 868 N N . LEU A 1 106 ? -10.259 2.401 1.542 1.00 97.94 106 LEU A N 1
ATOM 869 C CA . LEU A 1 106 ? -11.665 2.095 1.279 1.00 97.94 106 LEU A CA 1
ATOM 870 C C . LEU A 1 106 ? -12.299 1.309 2.433 1.00 97.94 106 LEU A C 1
ATOM 872 O O . LEU A 1 106 ? -13.363 1.694 2.918 1.00 97.94 106 LEU A O 1
ATOM 876 N N . VAL A 1 107 ? -11.646 0.253 2.932 1.00 97.69 107 VAL A N 1
ATOM 877 C CA . VAL A 1 107 ? -12.215 -0.552 4.025 1.00 97.69 107 VAL A CA 1
ATOM 878 C C . VAL A 1 107 ? -12.320 0.232 5.339 1.00 97.69 107 VAL A C 1
ATOM 880 O O . VAL A 1 107 ? -13.267 0.032 6.101 1.00 97.69 107 VAL A O 1
ATOM 883 N N . ILE A 1 108 ? -11.407 1.176 5.599 1.00 95.12 108 ILE A N 1
ATOM 884 C CA . ILE A 1 108 ? -11.479 2.079 6.761 1.00 95.12 108 ILE A CA 1
ATOM 885 C C . ILE A 1 108 ? -12.692 3.008 6.642 1.00 95.12 108 ILE A C 1
ATOM 887 O O . ILE A 1 108 ? -13.438 3.180 7.611 1.00 95.12 108 ILE A O 1
ATOM 891 N N . LEU A 1 109 ? -12.923 3.570 5.455 1.00 96.12 109 LEU A N 1
ATOM 892 C CA . LEU A 1 109 ? -14.077 4.427 5.186 1.00 96.12 109 LEU A CA 1
ATOM 893 C C . LEU A 1 109 ? -15.393 3.643 5.280 1.00 96.12 109 LEU A C 1
ATOM 895 O O . LEU A 1 109 ? -16.340 4.116 5.906 1.00 96.12 109 LEU A O 1
ATOM 899 N N . LEU A 1 110 ? -15.437 2.414 4.759 1.00 97.06 110 LEU A N 1
ATOM 900 C CA . LEU A 1 110 ? -16.590 1.515 4.887 1.00 97.06 110 LEU A CA 1
ATOM 901 C C . LEU A 1 110 ? -16.879 1.155 6.352 1.00 97.06 110 LEU A C 1
ATOM 903 O O . LEU A 1 110 ? -18.031 1.179 6.784 1.00 97.06 110 LEU A O 1
ATOM 907 N N . LEU A 1 111 ? -15.846 0.873 7.153 1.00 94.75 111 LEU A N 1
ATOM 908 C CA . LEU A 1 111 ? -15.989 0.644 8.594 1.00 94.75 111 LEU A CA 1
ATOM 909 C C . LEU A 1 111 ? -16.594 1.855 9.318 1.00 94.75 111 LEU A C 1
ATOM 911 O O . LEU A 1 111 ? -17.399 1.671 10.236 1.00 94.75 111 LEU A O 1
ATOM 915 N N . ALA A 1 112 ? -16.196 3.071 8.935 1.00 92.06 112 ALA A N 1
ATOM 916 C CA . ALA A 1 112 ? -16.738 4.307 9.489 1.00 92.06 112 ALA A CA 1
ATOM 917 C C . ALA A 1 112 ? -18.198 4.523 9.059 1.00 92.06 112 ALA A C 1
ATOM 919 O O . ALA A 1 112 ? -19.049 4.784 9.911 1.00 92.06 112 ALA A O 1
ATOM 920 N N . ALA A 1 113 ? -18.506 4.323 7.774 1.00 93.88 113 ALA A N 1
ATOM 921 C CA . ALA A 1 113 ? -19.852 4.449 7.219 1.00 93.88 113 ALA A CA 1
ATOM 922 C C . ALA A 1 113 ? -20.842 3.447 7.829 1.00 93.88 113 ALA A C 1
ATOM 924 O O . ALA A 1 113 ? -21.979 3.800 8.130 1.00 93.88 113 ALA A O 1
ATOM 925 N N . LEU A 1 114 ? -20.401 2.214 8.096 1.00 94.25 114 LEU A N 1
ATOM 926 C CA . LEU A 1 114 ? -21.225 1.171 8.714 1.00 94.25 114 LEU A CA 1
ATOM 927 C C . LEU A 1 114 ? -21.383 1.327 10.234 1.00 94.25 114 LEU A C 1
ATOM 929 O O . LEU A 1 114 ? -22.237 0.667 10.831 1.00 94.25 114 LEU A O 1
ATOM 933 N N . ALA A 1 115 ? -20.582 2.172 10.890 1.00 92.06 115 ALA A N 1
ATOM 934 C CA . ALA A 1 115 ? -20.572 2.299 12.348 1.00 92.06 115 ALA A CA 1
ATOM 935 C C . ALA A 1 115 ? -21.927 2.668 12.990 1.00 92.06 115 ALA A C 1
ATOM 937 O O . ALA A 1 115 ? -22.230 2.095 14.041 1.00 92.06 115 ALA A O 1
ATOM 938 N N . PRO A 1 116 ? -22.760 3.552 12.402 1.00 90.12 116 PRO A N 1
ATOM 939 C CA . PRO A 1 116 ? -24.084 3.869 12.941 1.00 90.12 116 PRO A CA 1
ATOM 940 C C . PRO A 1 116 ? -25.116 2.750 12.750 1.00 90.12 116 PRO A C 1
ATOM 942 O O . PRO A 1 116 ? -26.097 2.707 13.490 1.00 90.12 116 PRO A O 1
ATOM 945 N N . PHE A 1 117 ? -24.914 1.869 11.766 1.00 91.12 117 PHE A N 1
ATOM 946 C CA . PHE A 1 117 ? -25.877 0.834 11.374 1.00 91.12 117 PHE A CA 1
ATOM 947 C C . PHE A 1 117 ? -25.573 -0.517 12.032 1.00 91.12 117 PHE A C 1
ATOM 949 O O . PHE A 1 117 ? -26.482 -1.237 12.436 1.00 91.12 117 PHE A O 1
ATOM 956 N N . VAL A 1 118 ? -24.289 -0.853 12.195 1.00 92.38 118 VAL A N 1
ATOM 957 C CA . VAL A 1 118 ? -23.838 -2.141 12.735 1.00 92.38 118 VAL A CA 1
ATOM 958 C C . VAL A 1 118 ? -22.998 -1.916 13.993 1.00 92.38 118 VAL A C 1
ATOM 960 O O . VAL A 1 118 ? -21.802 -1.624 13.938 1.00 92.38 118 VAL A O 1
ATOM 963 N N . ARG A 1 119 ? -23.629 -2.083 15.163 1.00 89.69 119 ARG A N 1
ATOM 964 C CA . ARG A 1 119 ? -22.973 -1.895 16.473 1.00 89.69 119 ARG A CA 1
ATOM 965 C C . ARG A 1 119 ? -21.916 -2.957 16.783 1.00 89.69 119 ARG A C 1
ATOM 967 O O . ARG A 1 119 ? -20.888 -2.643 17.379 1.00 89.69 119 ARG A O 1
ATOM 974 N N . ASN A 1 120 ? -22.167 -4.215 16.412 1.00 94.06 120 ASN A N 1
ATOM 975 C CA . ASN A 1 120 ? -21.221 -5.301 16.663 1.00 94.06 120 ASN A CA 1
ATOM 976 C C . ASN A 1 120 ? -20.020 -5.174 15.716 1.00 94.06 120 ASN A C 1
ATOM 978 O O . ASN A 1 120 ? -20.172 -5.245 14.500 1.00 94.06 120 ASN A O 1
ATOM 982 N N . ILE A 1 121 ? -18.825 -5.023 16.286 1.00 89.38 121 ILE A N 1
ATOM 983 C CA . ILE A 1 121 ? -17.601 -4.792 15.519 1.00 89.38 121 ILE A CA 1
ATOM 984 C C . ILE A 1 121 ? -17.244 -5.942 14.576 1.00 89.38 121 ILE A C 1
ATOM 986 O O . ILE A 1 121 ? -16.801 -5.672 13.471 1.00 89.38 121 ILE A O 1
ATOM 990 N N . LEU A 1 122 ? -17.460 -7.200 14.970 1.00 92.06 122 LEU A N 1
ATOM 991 C CA . LEU A 1 122 ? -17.135 -8.350 14.123 1.00 92.06 122 LEU A CA 1
ATOM 992 C C . LEU A 1 122 ? -18.057 -8.392 12.906 1.00 92.06 122 LEU A C 1
ATOM 994 O O . LEU A 1 122 ? -17.582 -8.508 11.782 1.00 92.06 122 LEU A O 1
ATOM 998 N N . ARG A 1 123 ? -19.365 -8.200 13.122 1.00 94.69 123 ARG A N 1
ATOM 999 C CA . ARG A 1 123 ? -20.343 -8.105 12.027 1.00 94.69 123 ARG A CA 1
ATOM 1000 C C . ARG A 1 123 ? -20.055 -6.913 11.119 1.00 94.69 123 ARG A C 1
ATOM 1002 O O . ARG A 1 123 ? -20.158 -7.033 9.907 1.00 94.69 123 ARG A O 1
ATOM 1009 N N . ARG A 1 124 ? -19.661 -5.775 11.698 1.00 94.38 124 ARG A N 1
ATOM 1010 C CA . ARG A 1 124 ? -19.294 -4.574 10.944 1.00 94.38 124 ARG A CA 1
ATOM 1011 C C . ARG A 1 124 ? -18.044 -4.791 10.097 1.00 94.38 124 ARG A C 1
ATOM 1013 O O . ARG A 1 124 ? -18.036 -4.394 8.940 1.00 94.38 124 ARG A O 1
ATOM 1020 N N . SER A 1 125 ? -17.013 -5.418 10.660 1.00 93.75 125 SER A N 1
ATOM 1021 C CA . SER A 1 125 ? -15.796 -5.764 9.926 1.00 93.75 125 SER A CA 1
ATOM 1022 C C . SER A 1 125 ? -16.089 -6.761 8.813 1.00 93.75 125 SER A C 1
ATOM 1024 O O . SER A 1 125 ? -15.660 -6.526 7.694 1.00 93.75 125 SER A O 1
ATOM 1026 N N . ALA A 1 126 ? -16.880 -7.805 9.075 1.00 96.44 126 ALA A N 1
ATOM 1027 C CA . ALA A 1 126 ? -17.290 -8.752 8.041 1.00 96.44 126 ALA A CA 1
ATOM 1028 C C . ALA A 1 126 ? -18.056 -8.056 6.904 1.00 96.44 126 ALA A C 1
ATOM 1030 O O . ALA A 1 126 ? -17.705 -8.226 5.743 1.00 96.44 126 ALA A O 1
ATOM 1031 N N . ALA A 1 127 ? -19.037 -7.208 7.230 1.00 97.19 127 ALA A N 1
ATOM 1032 C CA . ALA A 1 127 ? -19.788 -6.449 6.232 1.00 97.19 127 ALA A CA 1
ATOM 1033 C C . ALA A 1 127 ? -18.883 -5.516 5.410 1.00 97.19 127 ALA A C 1
ATOM 1035 O O . ALA A 1 127 ? -18.953 -5.530 4.186 1.00 97.19 127 ALA A O 1
ATOM 1036 N N . ALA A 1 128 ? -17.999 -4.749 6.059 1.00 97.12 128 ALA A N 1
ATOM 1037 C CA . ALA A 1 128 ? -17.046 -3.878 5.368 1.00 97.12 128 ALA A CA 1
ATOM 1038 C C . ALA A 1 128 ? -16.100 -4.670 4.449 1.00 97.12 128 ALA A C 1
ATOM 1040 O O . ALA A 1 128 ? -15.825 -4.227 3.338 1.00 97.12 128 ALA A O 1
ATOM 1041 N N . GLY A 1 129 ? -15.637 -5.842 4.891 1.00 97.00 129 GLY A N 1
ATOM 1042 C CA . GLY A 1 129 ? -14.774 -6.720 4.106 1.00 97.00 129 GLY A CA 1
ATOM 1043 C C . GLY A 1 129 ? -15.487 -7.285 2.880 1.00 97.00 129 GLY A C 1
ATOM 1044 O O . GLY A 1 129 ? -14.926 -7.259 1.791 1.00 97.00 129 GLY A O 1
ATOM 1045 N N . VAL A 1 130 ? -16.746 -7.711 3.032 1.00 97.88 130 VAL A N 1
ATOM 1046 C CA . VAL A 1 130 ? -17.581 -8.170 1.911 1.00 97.88 130 VAL A CA 1
ATOM 1047 C C . VAL A 1 130 ? -17.828 -7.038 0.913 1.00 97.88 130 VAL A C 1
ATOM 1049 O O . VAL A 1 130 ? -17.624 -7.242 -0.279 1.00 97.88 130 VAL A O 1
ATOM 1052 N N . PHE A 1 131 ? -18.194 -5.836 1.373 1.00 97.44 131 PHE A N 1
ATOM 1053 C CA . PHE A 1 131 ? -18.339 -4.678 0.482 1.00 97.44 131 PHE A CA 1
ATOM 1054 C C . PHE A 1 131 ? -17.038 -4.371 -0.264 1.00 97.44 131 PHE A C 1
ATOM 1056 O O . PHE A 1 131 ? -17.067 -4.173 -1.472 1.00 97.44 131 PHE A O 1
ATOM 1063 N N . CYS A 1 132 ? -15.901 -4.375 0.434 1.00 97.56 132 CYS A N 1
ATOM 1064 C CA . CYS A 1 132 ? -14.595 -4.141 -0.176 1.00 97.56 132 CYS A CA 1
ATOM 1065 C C . CYS A 1 132 ? -14.269 -5.197 -1.249 1.00 97.56 132 CYS A C 1
ATOM 1067 O O . CYS A 1 132 ? -13.860 -4.838 -2.347 1.00 97.56 132 CYS A O 1
ATOM 1069 N N . ALA A 1 133 ? -14.531 -6.481 -0.974 1.00 97.31 133 ALA A N 1
ATOM 1070 C CA . ALA A 1 133 ? -14.316 -7.576 -1.923 1.00 97.31 133 ALA A CA 1
ATOM 1071 C C . ALA A 1 133 ? -15.199 -7.474 -3.168 1.00 97.31 133 ALA A C 1
ATOM 1073 O O . ALA A 1 133 ? -14.717 -7.682 -4.278 1.00 97.31 133 ALA A O 1
ATOM 1074 N N . VAL A 1 134 ? -16.474 -7.118 -2.995 1.00 97.56 134 VAL A N 1
ATOM 1075 C CA . VAL A 1 134 ? -17.383 -6.883 -4.123 1.00 97.56 134 VAL A CA 1
ATOM 1076 C C . VAL A 1 134 ? -16.894 -5.705 -4.963 1.00 97.56 134 VAL A C 1
ATOM 1078 O O . VAL A 1 134 ? -16.837 -5.816 -6.181 1.00 97.56 134 VAL A O 1
ATOM 1081 N N . LEU A 1 135 ? -16.499 -4.598 -4.330 1.00 97.19 135 LEU A N 1
ATOM 1082 C CA . LEU A 1 135 ? -15.999 -3.414 -5.032 1.00 97.19 135 LEU A CA 1
ATOM 1083 C C . LEU A 1 135 ? -14.683 -3.683 -5.781 1.00 97.19 135 LEU A C 1
ATOM 1085 O O . LEU A 1 135 ? -14.528 -3.177 -6.889 1.00 97.19 135 LEU A O 1
ATOM 1089 N N . ALA A 1 136 ? -13.791 -4.508 -5.223 1.00 96.12 136 ALA A N 1
ATOM 1090 C CA . ALA A 1 136 ? -12.568 -4.958 -5.890 1.00 96.12 136 ALA A CA 1
ATOM 1091 C C . ALA A 1 136 ? -12.865 -5.862 -7.095 1.00 96.12 136 ALA A C 1
ATOM 1093 O O . ALA A 1 136 ? -12.326 -5.664 -8.179 1.00 96.12 136 ALA A O 1
ATOM 1094 N N . ALA A 1 137 ? -13.789 -6.816 -6.944 1.00 96.06 137 ALA A N 1
ATOM 1095 C CA . ALA A 1 137 ? -14.215 -7.661 -8.056 1.00 96.06 137 ALA A CA 1
ATOM 1096 C C . ALA A 1 137 ? -14.869 -6.843 -9.184 1.00 96.06 137 ALA A C 1
ATOM 1098 O O . ALA A 1 137 ? -14.602 -7.092 -10.356 1.00 96.06 137 ALA A O 1
ATOM 1099 N N . LEU A 1 138 ? -15.699 -5.853 -8.840 1.00 95.81 138 LEU A N 1
ATOM 1100 C CA . LEU A 1 138 ? -16.310 -4.947 -9.815 1.00 95.81 138 LEU A CA 1
ATOM 1101 C C . LEU A 1 138 ? -15.272 -4.095 -10.549 1.00 95.81 138 LEU A C 1
ATOM 1103 O O . LEU A 1 138 ? -15.431 -3.859 -11.744 1.00 95.81 138 LEU A O 1
ATOM 1107 N N . ASP A 1 139 ? -14.221 -3.657 -9.859 1.00 94.06 139 ASP A N 1
ATOM 1108 C CA . ASP A 1 139 ? -13.137 -2.890 -10.469 1.00 94.06 139 ASP A CA 1
ATOM 1109 C C . ASP A 1 139 ? -12.343 -3.729 -11.481 1.00 94.06 139 ASP A C 1
ATOM 1111 O O . ASP A 1 139 ? -12.120 -3.291 -12.607 1.00 94.06 139 ASP A O 1
ATOM 1115 N N . GLU A 1 140 ? -12.009 -4.974 -11.139 1.00 93.75 140 GLU A N 1
ATOM 1116 C CA . GLU A 1 140 ? -11.326 -5.897 -12.054 1.00 93.75 140 GLU A CA 1
ATOM 1117 C C . GLU A 1 140 ? -12.193 -6.265 -13.264 1.00 93.75 140 GLU A C 1
ATOM 1119 O O . GLU A 1 140 ? -11.698 -6.322 -14.389 1.00 93.75 140 GLU A O 1
ATOM 1124 N N . ILE A 1 141 ? -13.505 -6.444 -13.065 1.00 93.50 141 ILE A N 1
ATOM 1125 C CA . ILE A 1 141 ? -14.458 -6.615 -14.169 1.00 93.50 141 ILE A CA 1
ATOM 1126 C C . ILE A 1 141 ? -14.461 -5.366 -15.055 1.00 93.50 141 ILE A C 1
ATOM 1128 O O . ILE A 1 141 ? -14.367 -5.485 -16.274 1.00 93.50 141 ILE A O 1
ATOM 1132 N N . HIS A 1 142 ? -14.522 -4.169 -14.470 1.00 92.62 142 HIS A N 1
ATOM 1133 C CA . HIS A 1 142 ? -14.476 -2.917 -15.220 1.00 92.62 142 HIS A CA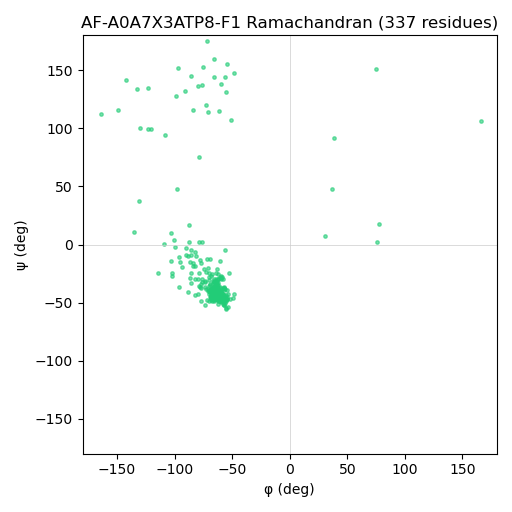 1
ATOM 1134 C C . HIS A 1 142 ? -13.190 -2.782 -16.048 1.00 92.62 142 HIS A C 1
ATOM 1136 O O . HIS A 1 142 ? -13.256 -2.421 -17.223 1.00 92.62 142 HIS A O 1
ATOM 1142 N N . GLN A 1 143 ? -12.037 -3.147 -15.481 1.00 90.81 143 GLN A N 1
ATOM 1143 C CA . GLN A 1 143 ? -10.757 -3.126 -16.187 1.00 90.81 143 GLN A CA 1
ATOM 1144 C C . GLN A 1 143 ? -10.743 -4.036 -17.427 1.00 90.81 143 GLN A C 1
ATOM 1146 O O . GLN A 1 143 ? -10.063 -3.700 -18.392 1.00 90.81 143 GLN A O 1
ATOM 1151 N N . THR A 1 144 ? -11.520 -5.129 -17.474 1.00 92.12 144 THR A N 1
ATOM 1152 C CA . THR A 1 144 ? -11.612 -5.970 -18.692 1.00 92.12 144 THR A CA 1
ATOM 1153 C C . THR A 1 144 ? -12.192 -5.237 -19.905 1.00 92.12 144 THR A C 1
ATOM 1155 O O . THR A 1 144 ? -11.932 -5.633 -21.039 1.00 92.12 144 THR A O 1
ATOM 1158 N N . PHE A 1 145 ? -12.933 -4.147 -19.686 1.00 92.06 145 PHE A N 1
ATOM 1159 C CA . PHE A 1 145 ? -13.476 -3.305 -20.754 1.00 92.06 145 PHE A CA 1
ATOM 1160 C C . PHE A 1 145 ? -12.531 -2.164 -21.160 1.00 92.06 145 PHE A C 1
ATOM 1162 O O . PHE A 1 145 ? -12.840 -1.410 -22.083 1.00 92.06 145 PHE A O 1
ATOM 1169 N N . VAL A 1 146 ? -11.386 -2.012 -20.487 1.00 90.44 146 VAL A N 1
ATOM 1170 C CA . VAL A 1 146 ? -10.429 -0.929 -20.731 1.00 90.44 146 VAL A CA 1
ATOM 1171 C C . VAL A 1 146 ? -9.281 -1.430 -21.619 1.00 90.44 146 VAL A C 1
ATOM 1173 O O . VAL A 1 146 ? -8.631 -2.424 -21.290 1.00 90.44 146 VAL A O 1
ATOM 1176 N N . PRO A 1 147 ? -8.953 -0.741 -22.729 1.00 89.50 147 PRO A N 1
ATOM 1177 C CA . PRO A 1 147 ? -7.887 -1.171 -23.631 1.00 89.50 147 PRO A CA 1
ATOM 1178 C C . PRO A 1 147 ? -6.527 -1.362 -22.940 1.00 89.50 147 PRO A C 1
ATOM 1180 O O . PRO A 1 147 ? -6.035 -0.485 -22.217 1.00 89.50 147 PRO A O 1
ATOM 1183 N N . GLY A 1 148 ? -5.904 -2.514 -23.199 1.00 83.19 148 GLY A N 1
ATOM 1184 C CA . GLY A 1 148 ? -4.590 -2.887 -22.666 1.00 83.19 148 GLY A CA 1
ATOM 1185 C C . GLY A 1 148 ? -4.588 -3.316 -21.195 1.00 83.19 148 GLY A C 1
ATOM 1186 O O . GLY A 1 148 ? -3.522 -3.603 -20.658 1.00 83.19 148 GLY A O 1
ATOM 1187 N N . ARG A 1 149 ? -5.747 -3.357 -20.529 1.00 84.19 149 ARG A N 1
ATOM 1188 C CA . ARG A 1 149 ? -5.892 -3.873 -19.164 1.00 84.19 149 ARG A CA 1
ATOM 1189 C C . ARG A 1 149 ? -6.362 -5.326 -19.185 1.00 84.19 149 ARG A C 1
ATOM 1191 O O . ARG A 1 149 ? -7.048 -5.764 -20.101 1.00 84.19 149 ARG A O 1
ATOM 1198 N N . SER A 1 150 ? -5.987 -6.067 -18.150 1.00 84.62 150 SER A N 1
ATOM 1199 C CA . SER A 1 150 ? -6.466 -7.425 -17.895 1.00 84.62 150 SER A CA 1
ATOM 1200 C C . SER A 1 150 ? -7.098 -7.462 -16.513 1.00 84.62 150 SER A C 1
ATOM 1202 O O . SER A 1 150 ? -6.473 -6.964 -15.581 1.00 84.62 150 SER A O 1
ATOM 1204 N N . GLY A 1 151 ? -8.265 -8.087 -16.379 1.00 81.94 151 GLY A N 1
ATOM 1205 C CA . GLY A 1 151 ? -8.838 -8.405 -15.073 1.00 81.94 151 GLY A CA 1
ATOM 1206 C C . GLY A 1 151 ? -8.396 -9.795 -14.618 1.00 81.94 151 GLY A C 1
ATOM 1207 O O . GLY A 1 151 ? -8.473 -10.748 -15.400 1.00 81.94 151 GLY A O 1
ATOM 1208 N N . ALA A 1 152 ? -7.937 -9.945 -13.375 1.00 87.62 152 ALA A N 1
ATOM 1209 C CA . ALA A 1 152 ? -7.566 -11.251 -12.835 1.00 87.62 152 ALA A CA 1
ATOM 1210 C C . ALA A 1 152 ? -7.957 -11.421 -11.362 1.00 87.62 152 ALA A C 1
ATOM 1212 O O . ALA A 1 152 ? -7.759 -10.548 -10.525 1.00 87.62 152 ALA A O 1
ATOM 1213 N N . ALA A 1 153 ? -8.408 -12.624 -10.989 1.00 87.38 153 ALA A N 1
ATOM 1214 C CA . ALA A 1 153 ? -8.764 -12.935 -9.598 1.00 87.38 153 ALA A CA 1
ATOM 1215 C C . ALA A 1 153 ? -7.589 -12.751 -8.614 1.00 87.38 153 ALA A C 1
ATOM 1217 O O . ALA A 1 153 ? -7.790 -12.441 -7.441 1.00 87.38 153 ALA A O 1
ATOM 1218 N N . ARG A 1 154 ? -6.347 -12.911 -9.094 1.00 88.25 154 ARG A N 1
ATOM 1219 C CA . ARG A 1 154 ? -5.140 -12.625 -8.304 1.00 88.25 154 ARG A CA 1
ATOM 1220 C C . ARG A 1 154 ? -5.025 -11.144 -7.934 1.00 88.25 154 ARG A C 1
ATOM 1222 O O . ARG A 1 154 ? -4.490 -10.838 -6.878 1.00 88.25 154 ARG A O 1
ATOM 1229 N N . ASP A 1 155 ? -5.522 -10.251 -8.782 1.00 87.06 155 ASP A N 1
ATOM 1230 C CA . ASP A 1 155 ? -5.424 -8.808 -8.585 1.00 87.06 155 ASP A CA 1
ATOM 1231 C C . ASP A 1 155 ? -6.466 -8.348 -7.554 1.00 87.06 155 ASP A C 1
ATOM 1233 O O . ASP A 1 155 ? -6.104 -7.638 -6.618 1.00 87.06 155 ASP A O 1
ATOM 1237 N N . VAL A 1 156 ? -7.663 -8.955 -7.555 1.00 92.56 156 VAL A N 1
ATOM 1238 C CA . VAL A 1 156 ? -8.624 -8.856 -6.435 1.00 92.56 156 VAL A CA 1
ATOM 1239 C C . VAL A 1 156 ? -7.992 -9.295 -5.106 1.00 92.56 156 VAL A C 1
ATOM 1241 O O . VAL A 1 156 ? -8.187 -8.660 -4.070 1.00 92.56 156 VAL A O 1
ATOM 1244 N N . ALA A 1 157 ? -7.233 -10.396 -5.099 1.00 93.62 157 ALA A N 1
ATOM 1245 C CA . ALA A 1 157 ? -6.579 -10.874 -3.880 1.00 93.62 157 ALA A CA 1
ATOM 1246 C C . ALA A 1 157 ? -5.504 -9.895 -3.376 1.00 93.62 157 ALA A C 1
ATOM 1248 O O . ALA A 1 157 ? -5.366 -9.712 -2.164 1.00 93.62 157 ALA A O 1
ATOM 1249 N N . VAL A 1 158 ? -4.774 -9.243 -4.287 1.00 91.00 158 VAL A N 1
ATOM 1250 C CA . VAL A 1 158 ? -3.818 -8.181 -3.946 1.00 91.00 158 VAL A CA 1
ATOM 1251 C C . VAL A 1 158 ? -4.546 -6.978 -3.345 1.00 91.00 158 VAL A C 1
ATOM 1253 O O . VAL A 1 158 ? -4.168 -6.526 -2.267 1.00 91.00 158 VAL A O 1
ATOM 1256 N N . ASP A 1 159 ? -5.636 -6.514 -3.951 1.00 92.50 159 ASP A N 1
ATOM 1257 C CA . ASP A 1 159 ? -6.456 -5.418 -3.415 1.00 92.50 159 ASP A CA 1
ATOM 1258 C C . ASP A 1 159 ? -6.961 -5.720 -1.997 1.00 92.50 159 ASP A C 1
ATOM 1260 O O . ASP A 1 159 ? -6.838 -4.915 -1.064 1.00 92.50 159 ASP A O 1
ATOM 1264 N N . LEU A 1 160 ? -7.452 -6.944 -1.794 1.00 95.69 160 LEU A N 1
ATOM 1265 C CA . LEU A 1 160 ? -7.908 -7.423 -0.494 1.00 95.69 160 LEU A CA 1
ATOM 1266 C C . LEU A 1 160 ? -6.783 -7.583 0.531 1.00 95.69 160 LEU A C 1
ATOM 1268 O O . LEU A 1 160 ? -7.045 -7.455 1.731 1.00 95.69 160 LEU A O 1
ATOM 1272 N N . ALA A 1 161 ? -5.534 -7.786 0.107 1.00 94.81 161 ALA A N 1
ATOM 1273 C CA . ALA A 1 161 ? -4.392 -7.736 1.014 1.00 94.81 161 ALA A CA 1
ATOM 1274 C C . ALA A 1 161 ? -4.231 -6.332 1.624 1.00 94.81 161 ALA A C 1
ATOM 1276 O O . ALA A 1 161 ? -3.934 -6.209 2.813 1.00 94.81 161 ALA A O 1
ATOM 1277 N N . GLY A 1 162 ? -4.534 -5.273 0.865 1.00 92.88 162 GLY A N 1
ATOM 1278 C CA . GLY A 1 162 ? -4.643 -3.907 1.382 1.00 92.88 162 GLY A CA 1
ATOM 1279 C C . GLY A 1 162 ? -5.680 -3.772 2.502 1.00 92.88 162 GLY A C 1
ATOM 1280 O O . GLY A 1 162 ? -5.392 -3.255 3.587 1.00 92.88 162 GLY A O 1
ATOM 1281 N N . ALA A 1 163 ? -6.877 -4.322 2.291 1.00 94.25 163 ALA A N 1
ATOM 1282 C CA . ALA A 1 163 ? -7.918 -4.348 3.318 1.00 94.25 163 ALA A CA 1
ATOM 1283 C C . ALA A 1 163 ? -7.503 -5.172 4.556 1.00 94.25 163 ALA A C 1
ATOM 1285 O O . ALA A 1 163 ? -7.747 -4.767 5.697 1.00 94.25 163 ALA A O 1
ATOM 1286 N N . ALA A 1 164 ? -6.819 -6.300 4.352 1.00 95.06 164 ALA A N 1
ATOM 1287 C CA . ALA A 1 164 ? -6.279 -7.118 5.434 1.00 95.06 164 ALA A CA 1
ATOM 1288 C C . ALA A 1 164 ? -5.230 -6.360 6.265 1.00 95.06 164 ALA A C 1
ATOM 1290 O O . ALA A 1 164 ? -5.253 -6.446 7.496 1.00 95.06 164 ALA A O 1
ATOM 1291 N N . ILE A 1 165 ? -4.369 -5.555 5.630 1.00 91.69 165 ILE A N 1
ATOM 1292 C CA . ILE A 1 165 ? -3.411 -4.678 6.322 1.00 91.69 165 ILE A CA 1
ATOM 1293 C C . ILE A 1 165 ? -4.143 -3.679 7.230 1.00 91.69 165 ILE A C 1
ATOM 1295 O O . ILE A 1 165 ? -3.731 -3.483 8.376 1.00 91.69 165 ILE A O 1
ATOM 1299 N N . ALA A 1 166 ? -5.265 -3.101 6.785 1.00 92.00 166 ALA A N 1
ATOM 1300 C CA . ALA A 1 166 ? -6.072 -2.198 7.612 1.00 92.00 166 ALA A CA 1
ATOM 1301 C C . ALA A 1 166 ? -6.604 -2.888 8.872 1.00 92.00 166 ALA A C 1
ATOM 1303 O O . ALA A 1 166 ? -6.492 -2.350 9.980 1.00 92.00 166 ALA A O 1
ATOM 1304 N N . TYR A 1 167 ? -7.134 -4.106 8.732 1.00 91.88 167 TYR A N 1
ATOM 1305 C CA . TYR A 1 167 ? -7.573 -4.897 9.880 1.00 91.88 167 TYR A CA 1
ATOM 1306 C C . TYR A 1 167 ? -6.415 -5.287 10.796 1.00 91.88 167 TYR A C 1
ATOM 1308 O O . TYR A 1 167 ? -6.566 -5.220 12.018 1.00 91.88 167 TYR A O 1
ATOM 1316 N N . GLY A 1 168 ? -5.258 -5.634 10.228 1.00 88.38 168 GLY A N 1
ATOM 1317 C CA . GLY A 1 168 ? -4.035 -5.921 10.971 1.00 88.38 168 GLY A CA 1
ATOM 1318 C C . GLY A 1 168 ? -3.591 -4.731 11.822 1.00 88.38 168 GLY A C 1
ATOM 1319 O O . GLY A 1 168 ? -3.384 -4.882 13.026 1.00 88.38 168 GLY A O 1
ATOM 1320 N N . ILE A 1 169 ? -3.538 -3.528 11.240 1.00 84.69 169 ILE A N 1
ATOM 1321 C CA . ILE A 1 169 ? -3.213 -2.286 11.958 1.00 84.69 169 ILE A CA 1
ATOM 1322 C C . ILE A 1 169 ? -4.250 -2.002 13.045 1.00 84.69 169 ILE A C 1
ATOM 1324 O O . ILE A 1 169 ? -3.896 -1.683 14.179 1.00 84.69 169 ILE A O 1
ATOM 1328 N N . TRP A 1 170 ? -5.538 -2.152 12.748 1.00 84.25 170 TRP A N 1
ATOM 1329 C CA . TRP A 1 170 ? -6.591 -1.944 13.737 1.00 84.25 170 TRP A CA 1
ATOM 1330 C C . TRP A 1 170 ? -6.488 -2.916 14.924 1.00 84.25 170 TRP A C 1
ATOM 1332 O O . TRP A 1 170 ? -6.598 -2.500 16.085 1.00 84.25 170 TRP A O 1
ATOM 1342 N N . PHE A 1 171 ? -6.235 -4.198 14.651 1.00 83.88 171 PHE A N 1
ATOM 1343 C CA . PHE A 1 171 ? -5.996 -5.213 15.673 1.00 83.88 171 PHE A CA 1
ATOM 1344 C C . PHE A 1 171 ? -4.758 -4.873 16.505 1.00 83.88 171 PHE A C 1
ATOM 1346 O O . PHE A 1 171 ? -4.821 -4.881 17.736 1.00 83.88 171 PHE A O 1
ATOM 1353 N N . LEU A 1 172 ? -3.667 -4.482 15.845 1.00 79.56 172 LEU A N 1
ATOM 1354 C CA . LEU A 1 172 ? -2.424 -4.063 16.480 1.00 79.56 172 LEU A CA 1
ATOM 1355 C C . LEU A 1 172 ? -2.641 -2.863 17.410 1.00 79.56 172 LEU A C 1
ATOM 1357 O O . LEU A 1 172 ? -2.230 -2.903 18.566 1.00 79.56 172 LEU A O 1
ATOM 1361 N N . LEU A 1 173 ? -3.354 -1.825 16.970 1.00 79.81 173 LEU A N 1
ATOM 1362 C CA . LEU A 1 173 ? -3.667 -0.655 17.798 1.00 79.81 173 LEU A CA 1
ATOM 1363 C C . LEU A 1 173 ? -4.496 -1.026 19.033 1.00 79.81 173 LEU A C 1
ATOM 1365 O O . LEU A 1 173 ? -4.237 -0.527 20.132 1.00 79.81 173 LEU A O 1
ATOM 1369 N N . ARG A 1 174 ? -5.474 -1.931 18.889 1.00 80.12 174 ARG A N 1
ATOM 1370 C CA . ARG A 1 174 ? -6.243 -2.447 20.033 1.00 80.12 174 ARG A CA 1
ATOM 1371 C C . ARG A 1 174 ? -5.379 -3.252 20.987 1.00 80.12 174 ARG A C 1
ATOM 1373 O O . ARG A 1 174 ? -5.514 -3.095 22.199 1.00 80.12 174 ARG A O 1
ATOM 1380 N N . TRP A 1 175 ? -4.492 -4.074 20.448 1.00 73.19 175 TRP A N 1
ATOM 1381 C CA . TRP A 1 175 ? -3.554 -4.871 21.220 1.00 73.19 175 TRP A CA 1
ATOM 1382 C C . TRP A 1 175 ? -2.583 -3.987 22.018 1.00 73.19 175 TRP A C 1
ATOM 1384 O O . TRP A 1 175 ? -2.458 -4.163 23.230 1.00 73.19 175 TRP A O 1
ATOM 1394 N N . VAL A 1 176 ? -2.001 -2.953 21.397 1.00 70.06 176 VAL A N 1
ATOM 1395 C CA . VAL A 1 176 ? -1.169 -1.938 22.073 1.00 70.06 176 VAL A CA 1
ATOM 1396 C C . VAL A 1 176 ? -1.976 -1.183 23.139 1.00 70.06 176 VAL A C 1
ATOM 1398 O O . VAL A 1 176 ? -1.499 -0.967 24.254 1.00 70.06 176 VAL A O 1
ATOM 1401 N N . GLY A 1 177 ? -3.219 -0.799 22.837 1.00 73.06 177 GLY A N 1
ATOM 1402 C CA . GLY A 1 177 ? -4.100 -0.103 23.779 1.00 73.06 177 GLY A CA 1
ATOM 1403 C C . GLY A 1 177 ? -4.510 -0.950 24.990 1.00 73.06 177 GLY A C 1
ATOM 1404 O O . GLY A 1 177 ? -4.632 -0.418 26.096 1.00 73.06 177 GLY A O 1
ATOM 1405 N N . ALA A 1 178 ? -4.709 -2.257 24.805 1.00 72.31 178 ALA A N 1
ATOM 1406 C CA . ALA A 1 178 ? -4.929 -3.206 25.894 1.00 72.31 178 ALA A CA 1
ATOM 1407 C C . ALA A 1 178 ? -3.655 -3.374 26.734 1.00 72.31 178 ALA A C 1
ATOM 1409 O O . ALA A 1 178 ? -3.709 -3.287 27.959 1.00 72.31 178 ALA A O 1
ATOM 1410 N N . ALA A 1 179 ? -2.497 -3.497 26.078 1.00 66.38 179 ALA A N 1
ATOM 1411 C CA . ALA A 1 179 ? -1.209 -3.588 26.750 1.00 66.38 179 ALA A CA 1
ATOM 1412 C C . ALA A 1 179 ? -0.941 -2.374 27.661 1.00 66.38 179 ALA A C 1
ATOM 1414 O O . ALA A 1 179 ? -0.565 -2.534 28.820 1.00 66.38 179 ALA A O 1
ATOM 1415 N N . ARG A 1 180 ? -1.239 -1.154 27.194 1.00 66.19 180 ARG A N 1
ATOM 1416 C CA . ARG A 1 180 ? -1.097 0.075 27.997 1.00 66.19 180 ARG A CA 1
ATOM 1417 C C . ARG A 1 180 ? -1.954 0.105 29.267 1.00 66.19 180 ARG A C 1
ATOM 1419 O O . ARG A 1 180 ? -1.574 0.804 30.208 1.00 66.19 180 ARG A O 1
ATOM 1426 N N . ARG A 1 181 ? -3.099 -0.588 29.291 1.00 68.69 181 ARG A N 1
ATOM 1427 C CA . ARG A 1 181 ? -4.008 -0.629 30.451 1.00 68.69 181 ARG A CA 1
ATOM 1428 C C . ARG A 1 181 ? -3.520 -1.589 31.538 1.00 68.69 181 ARG A C 1
ATOM 1430 O O . ARG A 1 181 ? -3.600 -1.242 32.711 1.00 68.69 181 ARG A O 1
ATOM 1437 N N . ASP A 1 182 ? -2.911 -2.712 31.161 1.00 62.72 182 ASP A N 1
ATOM 1438 C CA . ASP A 1 182 ? -2.413 -3.743 32.085 1.00 62.72 182 ASP A CA 1
ATOM 1439 C C . ASP A 1 182 ? -0.902 -3.621 32.380 1.00 62.72 182 ASP A C 1
ATOM 1441 O O . ASP A 1 182 ? -0.163 -4.610 32.359 1.00 62.72 182 ASP A O 1
ATOM 1445 N N . ARG A 1 183 ? -0.411 -2.411 32.710 1.00 56.81 183 ARG A N 1
ATOM 1446 C CA . ARG A 1 183 ? 1.030 -2.156 32.973 1.00 56.81 183 ARG A CA 1
ATOM 1447 C C . ARG A 1 183 ? 1.674 -3.092 34.006 1.00 56.81 183 ARG A C 1
ATOM 1449 O O . ARG A 1 183 ? 2.884 -3.266 33.971 1.00 56.81 183 ARG A O 1
ATOM 1456 N N . ARG A 1 184 ? 0.896 -3.682 34.922 1.00 53.50 184 ARG A N 1
ATOM 1457 C CA . ARG A 1 184 ? 1.394 -4.574 35.989 1.00 53.50 184 ARG A CA 1
ATOM 1458 C C . ARG A 1 184 ? 1.552 -6.046 35.567 1.00 53.50 184 ARG A C 1
ATOM 1460 O O . ARG A 1 184 ? 2.078 -6.824 36.352 1.00 53.50 184 ARG A O 1
ATOM 1467 N N . ARG A 1 185 ? 1.083 -6.449 34.376 1.00 52.50 185 ARG A N 1
ATOM 1468 C CA . ARG A 1 185 ? 1.028 -7.862 33.930 1.00 52.50 185 ARG A CA 1
ATOM 1469 C C . ARG A 1 185 ? 1.497 -8.104 32.492 1.00 52.50 185 ARG A C 1
ATOM 1471 O O . ARG A 1 185 ? 1.293 -9.191 31.955 1.00 52.50 185 ARG A O 1
ATOM 1478 N N . LEU A 1 186 ? 2.114 -7.123 31.840 1.00 55.91 186 LEU A N 1
ATOM 1479 C CA . LEU A 1 186 ? 2.719 -7.372 30.535 1.00 55.91 186 LEU A CA 1
ATOM 1480 C C . LEU A 1 186 ? 3.963 -8.244 30.700 1.00 55.91 186 LEU A C 1
ATOM 1482 O O . LEU A 1 186 ? 4.954 -7.807 31.279 1.00 55.91 186 LEU A O 1
ATOM 1486 N N . SER A 1 187 ? 3.915 -9.472 30.179 1.00 57.34 187 SER A N 1
ATOM 1487 C CA . SER A 1 187 ? 5.104 -10.315 30.089 1.00 57.34 187 SER A CA 1
ATOM 1488 C C . SER A 1 187 ? 6.163 -9.607 29.243 1.00 57.34 187 SER A C 1
ATOM 1490 O O . SER A 1 187 ? 5.846 -9.013 28.209 1.00 57.34 187 SER A O 1
ATOM 1492 N N . ALA A 1 188 ? 7.426 -9.674 29.673 1.00 61.41 188 ALA A N 1
ATOM 1493 C CA . ALA A 1 188 ? 8.556 -9.066 28.969 1.00 61.41 188 ALA A CA 1
ATOM 1494 C C . ALA A 1 188 ? 8.536 -9.413 27.466 1.00 61.41 188 ALA A C 1
ATOM 1496 O O . ALA A 1 188 ? 8.654 -8.522 26.622 1.00 61.41 188 ALA A O 1
ATOM 1497 N N . ILE A 1 189 ? 8.237 -10.676 27.140 1.00 62.44 189 ILE A N 1
ATOM 1498 C CA . ILE A 1 189 ? 8.080 -11.209 25.777 1.00 62.44 189 ILE A CA 1
ATOM 1499 C C . ILE A 1 189 ? 7.146 -10.337 24.925 1.00 62.44 189 ILE A C 1
ATOM 1501 O O . ILE A 1 189 ? 7.493 -9.957 23.811 1.00 62.44 189 ILE A O 1
ATOM 1505 N N . ARG A 1 190 ? 5.985 -9.937 25.462 1.00 63.50 190 ARG A N 1
ATOM 1506 C CA . ARG A 1 190 ? 4.982 -9.156 24.726 1.00 63.50 190 ARG A CA 1
ATOM 1507 C C . ARG A 1 190 ? 5.478 -7.752 24.362 1.00 63.50 190 ARG A C 1
ATOM 1509 O O . ARG A 1 190 ? 5.095 -7.228 23.324 1.00 63.50 190 ARG A O 1
ATOM 1516 N N . THR A 1 191 ? 6.321 -7.146 25.197 1.00 65.12 191 THR A N 1
ATOM 1517 C CA . THR A 1 191 ? 6.876 -5.800 24.950 1.00 65.12 191 THR A CA 1
ATOM 1518 C C . THR A 1 191 ? 8.133 -5.798 24.085 1.00 65.12 191 THR A C 1
ATOM 1520 O O . THR A 1 191 ? 8.420 -4.784 23.458 1.00 65.12 191 THR A O 1
ATOM 1523 N N . TRP A 1 192 ? 8.874 -6.908 24.050 1.00 68.81 192 TRP A N 1
ATOM 1524 C CA . TRP A 1 192 ? 10.111 -7.036 23.275 1.00 68.81 192 TRP A CA 1
ATOM 1525 C C . TRP A 1 192 ? 9.899 -7.665 21.897 1.00 68.81 192 TRP A C 1
ATOM 1527 O O . TRP A 1 192 ? 10.765 -7.524 21.044 1.00 68.81 192 TRP A O 1
ATOM 1537 N N . MET A 1 193 ? 8.750 -8.298 21.640 1.00 75.62 193 MET A N 1
ATOM 1538 C CA . MET A 1 193 ? 8.453 -8.924 20.349 1.00 75.62 193 MET A CA 1
ATOM 1539 C C . MET A 1 193 ? 8.607 -7.972 19.145 1.00 75.62 193 MET A C 1
ATOM 1541 O O . MET A 1 193 ? 9.284 -8.369 18.199 1.00 75.62 193 MET A O 1
ATOM 1545 N N . PRO A 1 194 ? 8.089 -6.720 19.146 1.00 74.81 194 PRO A N 1
ATOM 1546 C CA . PRO A 1 194 ? 8.290 -5.829 18.001 1.00 74.81 194 PRO A CA 1
ATOM 1547 C C . PRO A 1 194 ? 9.765 -5.436 17.826 1.00 74.81 194 PRO A C 1
ATOM 1549 O O . PRO A 1 194 ? 10.259 -5.414 16.705 1.00 74.81 194 PRO A O 1
ATOM 1552 N N . ALA A 1 195 ? 10.497 -5.214 18.924 1.00 71.25 195 ALA A N 1
ATOM 1553 C CA . ALA A 1 195 ? 11.938 -4.963 18.879 1.00 71.25 195 ALA A CA 1
ATOM 1554 C C . ALA A 1 195 ? 12.716 -6.168 18.325 1.00 71.25 195 ALA A C 1
ATOM 1556 O O . ALA A 1 195 ? 13.625 -5.984 17.524 1.00 71.25 195 ALA A O 1
ATOM 1557 N N . GLY A 1 196 ? 12.325 -7.391 18.695 1.00 72.94 196 GLY A N 1
ATOM 1558 C CA . GLY A 1 196 ? 12.891 -8.627 18.158 1.00 72.94 196 GLY A CA 1
ATOM 1559 C C . GLY A 1 196 ? 12.649 -8.774 16.657 1.00 72.94 196 GLY A C 1
ATOM 1560 O O . GLY A 1 196 ? 13.585 -9.072 15.929 1.00 72.94 196 GLY A O 1
ATOM 1561 N N . ILE A 1 197 ? 11.435 -8.489 16.172 1.00 76.56 197 ILE A N 1
ATOM 1562 C CA . ILE A 1 197 ? 11.118 -8.496 14.732 1.00 76.56 197 ILE A CA 1
ATOM 1563 C C . ILE A 1 197 ? 11.940 -7.435 13.990 1.00 76.56 197 ILE A C 1
ATOM 1565 O O . ILE A 1 197 ? 12.529 -7.734 12.954 1.00 76.56 197 ILE A O 1
ATOM 1569 N N . GLY A 1 198 ? 12.022 -6.216 14.535 1.00 69.00 198 GLY A N 1
ATOM 1570 C CA . GLY A 1 198 ? 12.843 -5.145 13.970 1.00 69.00 198 GLY A CA 1
ATOM 1571 C C . GLY A 1 198 ? 14.314 -5.551 13.864 1.00 69.00 198 GLY A C 1
ATOM 1572 O O . GLY A 1 198 ? 14.902 -5.439 12.791 1.00 69.00 198 GLY A O 1
ATOM 1573 N N . LEU A 1 199 ? 14.883 -6.106 14.936 1.00 72.31 199 LEU A N 1
ATOM 1574 C CA . LEU A 1 199 ? 16.273 -6.560 14.971 1.00 72.31 199 LEU A CA 1
ATOM 1575 C C . LEU A 1 199 ? 16.522 -7.727 14.005 1.00 72.31 199 LEU A C 1
ATOM 1577 O O . LEU A 1 199 ? 17.471 -7.680 13.231 1.00 72.31 199 LEU A O 1
ATOM 1581 N N . LEU A 1 200 ? 15.642 -8.732 13.985 1.00 78.38 200 LEU A N 1
ATOM 1582 C CA . LEU A 1 200 ? 15.730 -9.854 13.046 1.00 78.38 200 LEU A CA 1
ATOM 1583 C C . LEU A 1 200 ? 15.674 -9.370 11.595 1.00 78.38 200 LEU A C 1
ATOM 1585 O O . LEU A 1 200 ? 16.471 -9.822 10.779 1.00 78.38 200 LEU A O 1
ATOM 1589 N N . SER A 1 201 ? 14.790 -8.420 11.276 1.00 70.44 201 SER A N 1
ATOM 1590 C CA . SER A 1 201 ? 14.724 -7.840 9.931 1.00 70.44 201 SER A CA 1
ATOM 1591 C C . SER A 1 201 ? 16.009 -7.094 9.560 1.00 70.44 201 SER A C 1
ATOM 1593 O O . SER A 1 201 ? 16.493 -7.239 8.441 1.00 70.44 201 SER A O 1
ATOM 1595 N N . ALA A 1 202 ? 16.611 -6.371 10.508 1.00 67.62 202 ALA A N 1
ATOM 1596 C CA . ALA A 1 202 ? 17.867 -5.658 10.303 1.00 67.62 202 ALA A CA 1
ATOM 1597 C C . ALA A 1 202 ? 19.072 -6.602 10.164 1.00 67.62 202 ALA A C 1
ATOM 1599 O O . ALA A 1 202 ? 20.013 -6.270 9.456 1.00 67.62 202 ALA A O 1
ATOM 1600 N N . CYS A 1 203 ? 19.052 -7.774 10.804 1.00 71.56 203 CYS A N 1
ATOM 1601 C CA . CYS A 1 203 ? 20.122 -8.764 10.687 1.00 71.56 203 CYS A CA 1
ATOM 1602 C C . CYS A 1 203 ? 19.987 -9.622 9.424 1.00 71.56 203 CYS A C 1
ATOM 1604 O O . CYS A 1 203 ? 20.972 -9.868 8.744 1.00 71.56 203 CYS A O 1
ATOM 1606 N N . ILE A 1 204 ? 18.781 -10.090 9.095 1.00 70.12 204 ILE A N 1
ATOM 1607 C CA . ILE A 1 204 ? 18.578 -11.076 8.024 1.00 70.12 204 ILE A CA 1
ATOM 1608 C C . ILE A 1 204 ? 18.611 -10.416 6.645 1.00 70.12 204 ILE A C 1
ATOM 1610 O O . ILE A 1 204 ? 19.214 -10.959 5.719 1.00 70.12 204 ILE A O 1
ATOM 1614 N N . LEU A 1 205 ? 17.978 -9.250 6.479 1.00 67.88 205 LEU A N 1
ATOM 1615 C CA . LEU A 1 205 ? 17.801 -8.695 5.138 1.00 67.88 205 LEU A CA 1
ATOM 1616 C C . LEU A 1 205 ? 19.104 -8.266 4.446 1.00 67.88 205 LEU A C 1
ATOM 1618 O O . LEU A 1 205 ? 19.212 -8.545 3.260 1.00 67.88 205 LEU A O 1
ATOM 1622 N N . PRO A 1 206 ? 20.112 -7.684 5.122 1.00 65.50 206 PRO A N 1
ATOM 1623 C CA . PRO A 1 206 ? 21.411 -7.399 4.505 1.00 65.50 206 PRO A CA 1
ATOM 1624 C C . PRO A 1 206 ? 22.169 -8.647 4.036 1.00 65.50 206 PRO A C 1
ATOM 1626 O O . PRO A 1 206 ? 22.918 -8.594 3.065 1.00 65.50 206 PRO A O 1
ATOM 1629 N N . HIS A 1 207 ? 21.970 -9.793 4.689 1.00 65.19 207 HIS A N 1
ATOM 1630 C CA . HIS A 1 207 ? 22.549 -11.058 4.227 1.00 65.19 207 HIS A CA 1
ATOM 1631 C C . HIS A 1 207 ? 21.770 -11.639 3.039 1.00 65.19 207 HIS A C 1
ATOM 1633 O O . HIS A 1 207 ? 22.358 -12.204 2.113 1.00 65.19 207 HIS A O 1
ATOM 1639 N N . LEU A 1 208 ? 20.448 -11.443 3.017 1.00 61.00 208 LEU A N 1
ATOM 1640 C CA . LEU A 1 208 ? 19.623 -11.790 1.863 1.00 61.00 208 LEU A CA 1
ATOM 1641 C C . LEU A 1 208 ? 19.897 -10.870 0.666 1.00 61.00 208 LEU A C 1
ATOM 1643 O O . LEU A 1 208 ? 19.903 -11.351 -0.455 1.00 61.00 208 LEU A O 1
ATOM 1647 N N . THR A 1 209 ? 20.186 -9.580 0.855 1.00 64.44 209 THR A N 1
ATOM 1648 C CA . THR A 1 209 ? 20.467 -8.645 -0.254 1.00 64.44 209 THR A CA 1
ATOM 1649 C C . THR A 1 209 ? 21.801 -8.941 -0.940 1.00 64.44 209 THR A C 1
ATOM 1651 O O . THR A 1 209 ? 21.915 -8.773 -2.151 1.00 64.44 209 THR A O 1
ATOM 1654 N N . GLN A 1 210 ? 22.814 -9.409 -0.206 1.00 65.12 210 GLN A N 1
ATOM 1655 C CA . GLN A 1 210 ? 24.102 -9.794 -0.794 1.00 65.12 210 GLN A CA 1
ATOM 1656 C C . GLN A 1 210 ? 23.981 -11.016 -1.718 1.00 65.12 210 GLN A C 1
ATOM 1658 O O . GLN A 1 210 ? 24.723 -11.112 -2.692 1.00 65.12 210 GLN A O 1
ATOM 1663 N N . SER A 1 211 ? 23.027 -11.911 -1.444 1.00 59.16 211 SER A N 1
ATOM 1664 C CA . SER A 1 211 ? 22.814 -13.161 -2.185 1.00 59.16 211 SER A CA 1
ATOM 1665 C C . SER A 1 211 ? 21.638 -13.120 -3.171 1.00 59.16 211 SER A C 1
ATOM 1667 O O . SER A 1 211 ? 21.632 -13.859 -4.148 1.00 59.16 211 SER A O 1
ATOM 1669 N N . ALA A 1 212 ? 20.639 -12.257 -2.964 1.00 60.50 212 ALA A N 1
ATOM 1670 C CA . ALA A 1 212 ? 19.423 -12.221 -3.780 1.00 60.50 212 ALA A CA 1
ATOM 1671 C C . ALA A 1 212 ? 19.668 -11.706 -5.202 1.00 60.50 212 ALA A C 1
ATOM 1673 O O . ALA A 1 212 ? 19.057 -12.205 -6.144 1.00 60.50 212 ALA A O 1
ATOM 1674 N N . PHE A 1 213 ? 20.573 -10.738 -5.368 1.00 65.00 213 PHE A N 1
ATOM 1675 C CA . PHE A 1 213 ? 20.864 -10.139 -6.678 1.00 65.00 213 PHE A CA 1
ATOM 1676 C C . PHE A 1 213 ? 21.908 -10.912 -7.490 1.00 65.00 213 PHE A C 1
ATOM 1678 O O . PHE A 1 213 ? 22.138 -10.584 -8.646 1.00 65.00 213 PHE A O 1
ATOM 1685 N N . SER A 1 214 ? 22.497 -11.957 -6.905 1.00 63.72 214 SER A N 1
ATOM 1686 C CA . SER A 1 214 ? 23.241 -13.008 -7.607 1.00 63.72 214 SER A CA 1
ATOM 1687 C C . SER A 1 214 ? 22.405 -14.281 -7.808 1.00 63.72 214 SER A C 1
ATOM 1689 O O . SER A 1 214 ? 22.867 -15.238 -8.424 1.00 63.72 214 SER A O 1
ATOM 1691 N N . HIS A 1 215 ? 21.165 -14.314 -7.305 1.00 69.50 215 HIS A N 1
ATOM 1692 C CA . HIS A 1 215 ? 20.289 -15.475 -7.402 1.00 69.50 215 HIS A CA 1
ATOM 1693 C C . HIS A 1 215 ? 19.517 -15.480 -8.737 1.00 69.50 215 HIS A C 1
ATOM 1695 O O . HIS A 1 215 ? 18.989 -14.437 -9.133 1.00 69.50 215 HIS A O 1
ATOM 1701 N N . PRO A 1 216 ? 19.251 -16.657 -9.346 1.00 77.94 216 PRO A N 1
ATOM 1702 C CA . PRO A 1 216 ? 18.403 -16.812 -10.545 1.00 77.94 216 PRO A CA 1
ATOM 1703 C C . PRO A 1 216 ? 16.969 -16.261 -10.435 1.00 77.94 216 PRO A C 1
ATOM 1705 O O . PRO A 1 216 ? 16.165 -16.354 -11.357 1.00 77.94 216 PRO A O 1
ATOM 1708 N N . VAL A 1 217 ? 16.563 -15.775 -9.260 1.00 79.06 217 VAL A N 1
ATOM 1709 C CA . VAL A 1 217 ? 15.256 -15.132 -9.071 1.00 79.06 217 VAL A CA 1
ATOM 1710 C C . VAL A 1 217 ? 15.288 -13.714 -9.630 1.00 79.06 217 VAL A C 1
ATOM 1712 O O . VAL A 1 217 ? 14.299 -13.299 -10.224 1.00 79.06 217 VAL A O 1
ATOM 1715 N N . PHE A 1 218 ? 16.405 -12.997 -9.478 1.00 81.69 218 PHE A N 1
ATOM 1716 C CA . PHE A 1 218 ? 16.528 -11.634 -9.982 1.00 81.69 218 PHE A CA 1
ATOM 1717 C C . PHE A 1 218 ? 16.524 -11.602 -11.513 1.00 81.69 218 PHE A C 1
ATOM 1719 O O . PHE A 1 218 ? 15.757 -10.851 -12.105 1.00 81.69 218 PHE A O 1
ATOM 1726 N N . GLU A 1 219 ? 17.247 -12.524 -12.146 1.00 85.75 219 GLU A N 1
ATOM 1727 C CA . GLU A 1 219 ? 17.202 -12.712 -13.598 1.00 85.75 219 GLU A CA 1
ATOM 1728 C C . GLU A 1 219 ? 15.781 -13.014 -14.100 1.00 85.75 219 GLU A C 1
ATOM 1730 O O . GLU A 1 219 ? 15.307 -12.388 -15.041 1.00 85.75 219 GLU A O 1
ATOM 1735 N N . ARG A 1 220 ? 15.044 -13.902 -13.417 1.00 87.38 220 ARG A N 1
ATOM 1736 C CA . ARG A 1 220 ? 13.641 -14.203 -13.756 1.00 87.38 220 ARG A CA 1
ATOM 1737 C C . ARG A 1 220 ? 12.699 -13.014 -13.577 1.00 87.38 220 ARG A C 1
ATOM 1739 O O . ARG A 1 220 ? 11.685 -12.943 -14.267 1.00 87.38 220 ARG A O 1
ATOM 1746 N N . LEU A 1 221 ? 12.988 -12.103 -12.646 1.00 84.69 221 LEU A N 1
ATOM 1747 C CA . LEU A 1 221 ? 12.231 -10.857 -12.503 1.00 84.69 221 LEU A CA 1
ATOM 1748 C C . LEU A 1 221 ? 12.489 -9.940 -13.698 1.00 84.69 221 LEU A C 1
ATOM 1750 O O . LEU A 1 221 ? 11.529 -9.471 -14.302 1.00 84.69 221 LEU A O 1
ATOM 1754 N N . CYS A 1 222 ? 13.754 -9.747 -14.072 1.00 87.06 222 CYS A N 1
ATOM 1755 C CA . CYS A 1 222 ? 14.129 -8.980 -15.256 1.00 87.06 222 CYS A CA 1
ATOM 1756 C C . CYS A 1 222 ? 13.519 -9.579 -16.530 1.00 87.06 222 CYS A C 1
ATOM 1758 O O . CYS A 1 222 ? 12.857 -8.859 -17.264 1.00 87.06 222 CYS A O 1
ATOM 1760 N N . GLN A 1 223 ? 13.602 -10.899 -16.725 1.00 89.06 223 GLN A N 1
ATOM 1761 C CA . GLN A 1 223 ? 12.970 -11.592 -17.854 1.00 89.06 223 GLN A CA 1
ATOM 1762 C C . GLN A 1 223 ? 11.461 -11.368 -17.935 1.00 89.06 223 GLN A C 1
ATOM 1764 O O . GLN A 1 223 ? 10.887 -11.294 -19.017 1.00 89.06 223 GLN A O 1
ATOM 1769 N N . ARG A 1 224 ? 10.792 -11.308 -16.784 1.00 87.50 224 ARG A N 1
ATOM 1770 C CA . ARG A 1 224 ? 9.340 -11.172 -16.736 1.00 87.50 224 ARG A CA 1
ATOM 1771 C C . ARG A 1 224 ? 8.860 -9.757 -17.039 1.00 87.50 224 ARG A C 1
ATOM 1773 O O . ARG A 1 224 ? 7.730 -9.614 -17.501 1.00 87.50 224 ARG A O 1
ATOM 1780 N N . PHE A 1 225 ? 9.648 -8.749 -16.678 1.00 86.38 225 PHE A N 1
ATOM 1781 C CA . PHE A 1 225 ? 9.189 -7.362 -16.663 1.00 86.38 225 PHE A CA 1
ATOM 1782 C C . PHE A 1 225 ? 9.882 -6.458 -17.673 1.00 86.38 225 PHE A C 1
ATOM 1784 O O . PHE A 1 225 ? 9.253 -5.485 -18.050 1.00 86.38 225 PHE A O 1
ATOM 1791 N N . LEU A 1 226 ? 11.103 -6.765 -18.116 1.00 87.38 226 LEU A N 1
ATOM 1792 C CA . LEU A 1 226 ? 11.791 -5.977 -19.139 1.00 87.38 226 LEU A CA 1
ATOM 1793 C C . LEU A 1 226 ? 11.344 -6.414 -20.535 1.00 87.38 226 LEU A C 1
ATOM 1795 O O . LEU A 1 226 ? 11.628 -7.536 -20.958 1.00 87.38 226 LEU A O 1
ATOM 1799 N N . GLU A 1 227 ? 10.687 -5.517 -21.267 1.00 85.06 227 GLU A N 1
ATOM 1800 C CA . GLU A 1 227 ? 10.184 -5.765 -22.623 1.00 85.06 227 GLU A CA 1
ATOM 1801 C C . GLU A 1 227 ? 11.298 -6.178 -23.596 1.00 85.06 227 GLU A C 1
ATOM 1803 O O . GLU A 1 227 ? 11.104 -7.051 -24.444 1.00 85.06 227 GLU A O 1
ATOM 1808 N N . ASN A 1 228 ? 12.489 -5.593 -23.459 1.00 87.69 228 ASN A N 1
ATOM 1809 C CA . ASN A 1 228 ? 13.627 -5.855 -24.339 1.00 87.69 228 ASN A CA 1
ATOM 1810 C C . ASN A 1 228 ? 14.490 -7.055 -23.908 1.00 87.69 228 ASN A C 1
ATOM 1812 O O . ASN A 1 228 ? 15.477 -7.351 -24.586 1.00 87.69 228 ASN A O 1
ATOM 1816 N N . TRP A 1 229 ? 14.142 -7.770 -22.831 1.00 90.00 229 TRP A N 1
ATOM 1817 C CA . TRP A 1 229 ? 15.004 -8.807 -22.253 1.00 90.00 229 TRP A CA 1
ATOM 1818 C C . TRP A 1 229 ? 15.449 -9.874 -23.257 1.00 90.00 229 TRP A C 1
ATOM 1820 O O . TRP A 1 229 ? 16.624 -10.230 -23.314 1.00 90.00 229 TRP A O 1
ATOM 1830 N N . GLU A 1 230 ? 14.521 -10.377 -24.071 1.00 90.38 230 GLU A N 1
ATOM 1831 C CA . GLU A 1 230 ? 14.809 -11.428 -25.056 1.00 90.38 230 GLU A CA 1
ATOM 1832 C C . GLU A 1 230 ? 15.654 -10.922 -26.236 1.00 90.38 230 GLU A C 1
ATOM 1834 O O . GLU A 1 230 ? 16.310 -11.713 -26.908 1.00 90.38 230 GLU A O 1
ATOM 1839 N N . THR A 1 231 ? 15.678 -9.607 -26.471 1.00 90.25 231 THR A N 1
ATOM 1840 C CA . THR A 1 231 ? 16.471 -8.987 -27.546 1.00 90.25 231 THR A CA 1
ATOM 1841 C C . THR A 1 231 ? 17.910 -8.676 -27.138 1.00 90.25 231 THR A C 1
ATOM 1843 O O . THR A 1 231 ? 18.750 -8.443 -28.005 1.00 90.25 231 THR A O 1
ATOM 1846 N N . LEU A 1 232 ? 18.206 -8.687 -25.835 1.00 89.88 232 LEU A N 1
ATOM 1847 C CA . LEU A 1 232 ? 19.550 -8.470 -25.313 1.00 89.88 232 LEU A CA 1
ATOM 1848 C C . LEU A 1 232 ? 20.415 -9.720 -25.503 1.00 89.88 232 LEU A C 1
ATOM 1850 O O . LEU A 1 232 ? 19.999 -10.851 -25.223 1.00 89.88 232 LEU A O 1
ATOM 1854 N N . ASP A 1 233 ? 21.657 -9.501 -25.922 1.00 92.62 233 ASP A N 1
ATOM 1855 C CA . ASP A 1 233 ? 22.686 -10.530 -25.916 1.00 92.62 233 ASP A CA 1
ATOM 1856 C C . ASP A 1 233 ? 23.151 -10.840 -24.478 1.00 92.62 233 ASP A C 1
ATOM 1858 O O . ASP A 1 233 ? 22.716 -10.230 -23.496 1.00 92.62 233 ASP A O 1
ATOM 1862 N N . ALA A 1 234 ? 24.026 -11.836 -24.326 1.00 89.62 234 ALA A N 1
ATOM 1863 C CA . ALA A 1 234 ? 24.490 -12.255 -23.003 1.00 89.62 234 ALA A CA 1
ATOM 1864 C C . ALA A 1 234 ? 25.204 -11.119 -22.246 1.00 89.62 234 ALA A C 1
ATOM 1866 O O . ALA A 1 234 ? 25.014 -10.978 -21.039 1.00 89.62 234 ALA A O 1
ATOM 1867 N N . ALA A 1 235 ? 25.982 -10.291 -22.950 1.00 90.38 235 ALA A N 1
ATOM 1868 C CA . ALA A 1 235 ? 26.680 -9.155 -22.357 1.00 90.38 235 ALA A CA 1
ATOM 1869 C C . ALA A 1 235 ? 25.701 -8.063 -21.897 1.00 90.38 235 ALA A C 1
ATOM 1871 O O . ALA A 1 235 ? 25.809 -7.588 -20.767 1.00 90.38 235 ALA A O 1
ATOM 1872 N N . GLY A 1 236 ? 24.703 -7.725 -22.718 1.00 88.62 236 GLY A N 1
ATOM 1873 C CA . GLY A 1 236 ? 23.658 -6.764 -22.374 1.00 88.62 236 GLY A CA 1
ATOM 1874 C C . GLY A 1 236 ? 22.820 -7.206 -21.174 1.00 88.62 236 GLY A C 1
ATOM 1875 O O . GLY A 1 236 ? 22.559 -6.405 -20.279 1.00 88.62 236 GLY A O 1
ATOM 1876 N N . LYS A 1 237 ? 22.465 -8.495 -21.088 1.00 90.38 237 LYS A N 1
ATOM 1877 C CA . LYS A 1 237 ? 21.761 -9.049 -19.915 1.00 90.38 237 LYS A CA 1
ATOM 1878 C C . LYS A 1 237 ? 22.576 -8.887 -18.632 1.00 90.38 237 LYS A C 1
ATOM 1880 O O . LYS A 1 237 ? 22.027 -8.464 -17.617 1.00 90.38 237 LYS A O 1
ATOM 1885 N N . ILE A 1 238 ? 23.879 -9.174 -18.676 1.00 88.88 238 ILE A N 1
ATOM 1886 C CA . ILE A 1 238 ? 24.777 -8.991 -17.525 1.00 88.88 238 ILE A CA 1
ATOM 1887 C C . ILE A 1 238 ? 24.860 -7.510 -17.141 1.00 88.88 238 ILE A C 1
ATOM 1889 O O . ILE A 1 238 ? 24.664 -7.185 -15.972 1.00 88.88 238 ILE A O 1
ATOM 1893 N N . ALA A 1 239 ? 25.057 -6.614 -18.111 1.00 89.50 239 ALA A N 1
ATOM 1894 C CA . ALA A 1 239 ? 25.152 -5.176 -17.864 1.00 89.50 239 ALA A CA 1
ATOM 1895 C C . ALA A 1 239 ? 23.886 -4.612 -17.194 1.00 89.50 239 ALA A C 1
ATOM 1897 O O . ALA A 1 239 ? 23.975 -3.864 -16.221 1.00 89.50 239 ALA A O 1
ATOM 1898 N N . VAL A 1 240 ? 22.699 -5.026 -17.650 1.00 89.94 240 VAL A N 1
ATOM 1899 C CA . VAL A 1 240 ? 21.420 -4.624 -17.045 1.00 89.94 240 VAL A CA 1
ATOM 1900 C C . VAL A 1 240 ? 21.292 -5.144 -15.611 1.00 89.94 240 VAL A C 1
ATOM 1902 O O . VAL A 1 240 ? 20.911 -4.393 -14.709 1.00 89.94 240 VAL A O 1
ATOM 1905 N N . LEU A 1 241 ? 21.631 -6.414 -15.366 1.00 89.06 241 LEU A N 1
ATOM 1906 C CA . LEU A 1 241 ? 21.582 -6.993 -14.020 1.00 89.06 241 LEU A CA 1
ATOM 1907 C C . LEU A 1 241 ? 22.549 -6.284 -13.063 1.00 89.06 241 LEU A C 1
ATOM 1909 O O . LEU A 1 241 ? 22.176 -5.970 -11.929 1.00 89.06 241 LEU A O 1
ATOM 1913 N N . GLU A 1 242 ? 23.770 -6.000 -13.512 1.00 88.50 242 GLU A N 1
ATOM 1914 C CA . GLU A 1 242 ? 24.776 -5.279 -12.732 1.00 88.50 242 GLU A CA 1
ATOM 1915 C C . GLU A 1 242 ? 24.370 -3.825 -12.473 1.00 88.50 242 GLU A C 1
ATOM 1917 O O . GLU A 1 242 ? 24.537 -3.343 -11.352 1.00 88.50 242 GLU A O 1
ATOM 1922 N N . GLY A 1 243 ? 23.767 -3.152 -13.457 1.00 87.94 243 GLY A N 1
ATOM 1923 C CA . GLY A 1 243 ? 23.309 -1.769 -13.336 1.00 87.94 243 GLY A CA 1
ATOM 1924 C C . GLY A 1 243 ? 22.106 -1.596 -12.403 1.00 87.94 243 GLY A C 1
ATOM 1925 O O . GLY A 1 243 ? 22.087 -0.679 -11.580 1.00 87.94 243 GLY A O 1
ATOM 1926 N N . ILE A 1 244 ? 21.111 -2.489 -12.467 1.00 89.12 244 ILE A N 1
ATOM 1927 C CA . ILE A 1 244 ? 19.891 -2.396 -11.640 1.00 89.12 244 ILE A CA 1
ATOM 1928 C C . ILE A 1 244 ? 20.129 -2.902 -10.205 1.00 89.12 244 ILE A C 1
ATOM 1930 O O . ILE A 1 244 ? 19.494 -2.428 -9.258 1.00 89.12 244 ILE A O 1
ATOM 1934 N N . SER A 1 245 ? 21.043 -3.857 -10.007 1.00 86.94 245 SER A N 1
ATOM 1935 C CA . SER A 1 245 ? 21.293 -4.504 -8.708 1.00 86.94 245 SER A CA 1
ATOM 1936 C C . SER A 1 245 ? 21.541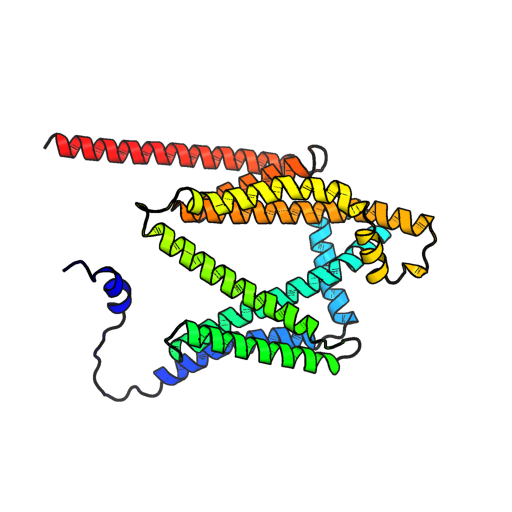 -3.514 -7.551 1.00 86.94 245 SER A C 1
ATOM 1938 O O . SER A 1 245 ? 20.891 -3.652 -6.508 1.00 86.94 245 SER A O 1
ATOM 1940 N N . PRO A 1 246 ? 22.386 -2.472 -7.689 1.00 85.38 246 PRO A N 1
ATOM 1941 C CA . PRO A 1 246 ? 22.552 -1.433 -6.672 1.00 85.38 246 PRO A CA 1
ATOM 1942 C C . PRO A 1 246 ? 21.254 -0.697 -6.311 1.00 85.38 246 PRO A C 1
ATOM 1944 O O . PRO A 1 246 ? 20.975 -0.515 -5.126 1.00 85.38 246 PRO A O 1
ATOM 1947 N N . VAL A 1 247 ? 20.432 -0.338 -7.303 1.00 85.81 247 VAL A N 1
ATOM 1948 C CA . VAL A 1 247 ? 19.140 0.343 -7.093 1.00 85.81 247 VAL A CA 1
ATOM 1949 C C . VAL A 1 247 ? 18.215 -0.532 -6.254 1.00 85.81 247 VAL A C 1
ATOM 1951 O O . VAL A 1 247 ? 17.646 -0.095 -5.253 1.00 85.81 247 VAL A O 1
ATOM 1954 N N . MET A 1 248 ? 18.106 -1.807 -6.618 1.00 83.81 248 MET A N 1
ATOM 1955 C CA . MET A 1 248 ? 17.244 -2.750 -5.914 1.00 83.81 248 MET A CA 1
ATOM 1956 C C . MET A 1 248 ? 17.721 -3.025 -4.483 1.00 83.81 248 MET A C 1
ATOM 1958 O O . MET A 1 248 ? 16.896 -3.150 -3.575 1.00 83.81 248 MET A O 1
ATOM 1962 N N . LYS A 1 249 ? 19.042 -3.075 -4.254 1.00 81.12 249 LYS A N 1
ATOM 1963 C CA . LYS A 1 249 ? 19.623 -3.166 -2.905 1.00 81.12 249 LYS A CA 1
ATOM 1964 C C . LYS A 1 249 ? 19.232 -1.959 -2.059 1.00 81.12 249 LYS A C 1
ATOM 1966 O O . LYS A 1 249 ? 18.755 -2.144 -0.941 1.00 81.12 249 LYS A O 1
ATOM 1971 N N . GLU A 1 250 ? 19.386 -0.747 -2.587 1.00 80.19 250 GLU A N 1
ATOM 1972 C CA . GLU A 1 250 ? 19.009 0.486 -1.887 1.00 80.19 250 GLU A CA 1
ATOM 1973 C C . GLU A 1 250 ? 17.511 0.520 -1.551 1.00 80.19 250 GLU A C 1
ATOM 1975 O O . GLU A 1 250 ? 17.154 0.850 -0.421 1.00 80.19 250 GLU A O 1
ATOM 1980 N N . MET A 1 251 ? 16.633 0.094 -2.466 1.00 78.25 251 MET A N 1
ATOM 1981 C CA . MET A 1 251 ? 15.191 -0.005 -2.192 1.00 78.25 251 MET A CA 1
ATOM 1982 C C . MET A 1 251 ? 14.867 -1.013 -1.088 1.00 78.25 251 MET A C 1
ATOM 1984 O O . MET A 1 251 ? 14.036 -0.745 -0.216 1.00 78.25 251 MET A O 1
ATOM 1988 N N . LEU A 1 252 ? 15.552 -2.157 -1.077 1.00 78.25 252 LEU A N 1
ATOM 1989 C CA . LEU A 1 252 ? 15.365 -3.175 -0.050 1.00 78.25 252 LEU A CA 1
ATOM 1990 C C . LEU A 1 252 ? 15.860 -2.692 1.326 1.00 78.25 252 LEU A C 1
ATOM 1992 O O . LEU A 1 252 ? 15.190 -2.924 2.335 1.00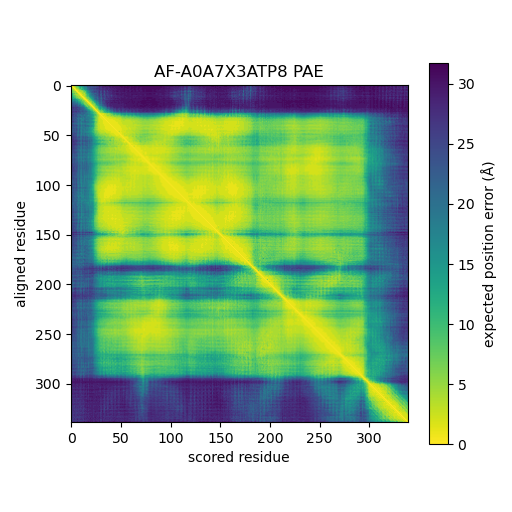 78.25 252 LEU A O 1
ATOM 1996 N N . TYR A 1 253 ? 16.972 -1.951 1.368 1.00 77.19 253 TYR A N 1
ATOM 1997 C CA . TYR A 1 253 ? 17.462 -1.298 2.587 1.00 77.19 253 TYR A CA 1
ATOM 1998 C C . TYR A 1 253 ? 16.560 -0.158 3.069 1.00 77.19 253 TYR A C 1
ATOM 2000 O O . TYR A 1 253 ? 16.334 -0.006 4.269 1.00 77.19 253 TYR A O 1
ATOM 2008 N N . ALA A 1 254 ? 15.996 0.638 2.161 1.00 76.56 254 ALA A N 1
ATOM 2009 C CA . ALA A 1 254 ? 15.016 1.655 2.529 1.00 76.56 254 ALA A CA 1
ATOM 2010 C C . ALA A 1 254 ? 13.773 1.006 3.169 1.00 76.56 254 ALA A C 1
ATOM 2012 O O . ALA A 1 254 ? 13.282 1.468 4.204 1.00 76.56 254 ALA A O 1
ATOM 2013 N N . GLY A 1 255 ? 13.320 -0.123 2.611 1.00 73.88 255 GLY A N 1
ATOM 2014 C CA . GLY A 1 255 ? 12.240 -0.934 3.169 1.00 73.88 255 GLY A CA 1
ATOM 2015 C C . GLY A 1 255 ? 12.530 -1.455 4.583 1.00 73.88 255 GLY A C 1
ATOM 2016 O O . GLY A 1 255 ? 11.672 -1.339 5.464 1.00 73.88 255 GLY A O 1
ATOM 2017 N N . THR A 1 256 ? 13.735 -1.976 4.848 1.00 74.38 256 THR A N 1
ATOM 2018 C CA . THR A 1 256 ? 14.113 -2.441 6.202 1.00 74.38 256 THR A CA 1
ATOM 2019 C C . THR A 1 256 ? 14.203 -1.316 7.201 1.00 74.38 256 THR A C 1
ATOM 2021 O O . THR A 1 256 ? 13.712 -1.468 8.318 1.00 74.38 256 THR A O 1
ATOM 2024 N N . ALA A 1 257 ? 14.809 -0.192 6.820 1.00 72.69 257 ALA A N 1
ATOM 2025 C CA . ALA A 1 257 ? 14.911 0.973 7.683 1.00 72.69 257 ALA A CA 1
ATOM 2026 C C . ALA A 1 257 ? 13.512 1.478 8.074 1.00 72.69 257 ALA A C 1
ATOM 2028 O O . ALA A 1 257 ? 13.261 1.762 9.249 1.00 72.69 257 ALA A O 1
ATOM 2029 N N . GLY A 1 258 ? 12.574 1.498 7.119 1.00 72.88 258 GLY A N 1
ATOM 2030 C CA . GLY A 1 258 ? 11.166 1.807 7.370 1.00 72.88 258 GLY A CA 1
ATOM 2031 C C . GLY A 1 258 ? 10.497 0.825 8.338 1.00 72.88 258 GLY A C 1
ATOM 2032 O O . GLY A 1 258 ? 9.859 1.248 9.307 1.00 72.88 258 GLY A O 1
ATOM 2033 N N . LEU A 1 259 ? 10.683 -0.484 8.131 1.00 76.25 259 LEU A N 1
ATOM 2034 C CA . LEU A 1 259 ? 10.145 -1.524 9.015 1.00 76.25 259 LEU A CA 1
ATOM 2035 C C . LEU A 1 259 ? 10.717 -1.422 10.436 1.00 76.25 259 LEU A C 1
ATOM 2037 O O . LEU A 1 259 ? 9.965 -1.480 11.410 1.00 76.25 259 LEU A O 1
ATOM 2041 N N . LEU A 1 260 ? 12.028 -1.221 10.566 1.00 74.25 260 LEU A N 1
ATOM 2042 C CA . LEU A 1 260 ? 12.709 -1.043 11.846 1.00 74.25 260 LEU A CA 1
ATOM 2043 C C . LEU A 1 260 ? 12.177 0.190 12.589 1.00 74.25 260 LEU A C 1
ATOM 2045 O O . LEU A 1 260 ? 11.886 0.116 13.787 1.00 74.25 260 LEU A O 1
ATOM 2049 N N . GLY A 1 261 ? 11.996 1.306 11.878 1.00 73.88 261 GLY A N 1
ATOM 2050 C CA . GLY A 1 261 ? 11.374 2.510 12.422 1.00 73.88 261 GLY A CA 1
ATOM 2051 C C . GLY A 1 261 ? 9.968 2.227 12.954 1.00 73.88 261 GLY A C 1
ATOM 2052 O O . GLY A 1 261 ? 9.676 2.459 14.130 1.00 73.88 261 GLY A O 1
ATOM 2053 N N . LEU A 1 262 ? 9.113 1.606 12.138 1.00 77.69 262 LEU A N 1
ATOM 2054 C CA . LEU A 1 262 ? 7.758 1.227 12.545 1.00 77.69 262 LEU A CA 1
ATOM 2055 C C . LEU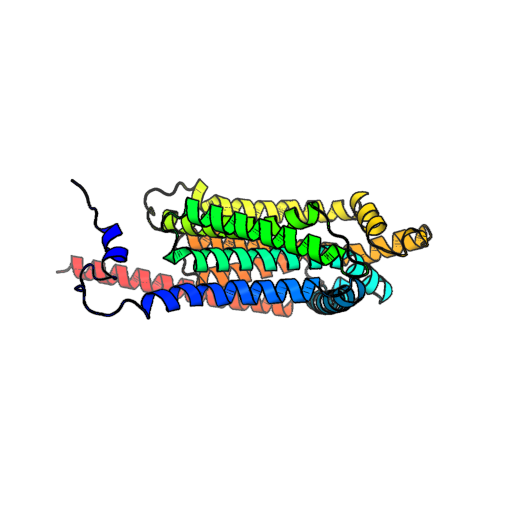 A 1 262 ? 7.754 0.328 13.795 1.00 77.69 262 LEU A C 1
ATOM 2057 O O . LEU A 1 262 ? 7.000 0.577 14.740 1.00 77.69 262 LEU A O 1
ATOM 2061 N N . MET A 1 263 ? 8.621 -0.686 13.842 1.00 78.94 263 MET A N 1
ATOM 2062 C CA . MET A 1 263 ? 8.756 -1.578 14.999 1.00 78.94 263 MET A CA 1
ATOM 2063 C C . MET A 1 263 ? 9.255 -0.849 16.254 1.00 78.94 263 MET A C 1
ATOM 2065 O O . MET A 1 263 ? 8.826 -1.160 17.372 1.00 78.94 263 MET A O 1
ATOM 2069 N N . THR A 1 264 ? 10.101 0.166 16.083 1.00 77.81 264 THR A N 1
ATOM 2070 C CA . THR A 1 264 ? 10.569 1.038 17.166 1.00 77.81 264 THR A CA 1
ATOM 2071 C C . THR A 1 264 ? 9.412 1.852 17.740 1.00 77.81 264 THR A C 1
ATOM 2073 O O . THR A 1 264 ? 9.197 1.841 18.956 1.00 77.81 264 THR A O 1
ATOM 2076 N N . ILE A 1 265 ? 8.598 2.476 16.879 1.00 77.75 265 ILE A N 1
ATOM 2077 C CA . ILE A 1 265 ? 7.393 3.206 17.300 1.00 77.75 265 ILE A CA 1
ATOM 2078 C C . ILE A 1 265 ? 6.466 2.281 18.085 1.00 77.75 265 ILE A C 1
ATOM 2080 O O . ILE A 1 265 ? 6.004 2.655 19.163 1.00 77.75 265 ILE A O 1
ATOM 2084 N N . LEU A 1 266 ? 6.215 1.070 17.584 1.00 77.31 266 LEU A N 1
ATOM 2085 C CA . LEU A 1 266 ? 5.332 0.103 18.239 1.00 77.31 266 LEU A CA 1
ATOM 2086 C C . LEU A 1 266 ? 5.858 -0.317 19.614 1.00 77.31 266 LEU A C 1
ATOM 2088 O O . LEU A 1 266 ? 5.104 -0.287 20.589 1.00 77.31 266 LEU A O 1
ATOM 2092 N N . THR A 1 267 ? 7.149 -0.635 19.719 1.00 78.50 267 THR A N 1
ATOM 2093 C CA . THR A 1 267 ? 7.799 -1.003 20.987 1.00 78.50 267 THR A CA 1
ATOM 2094 C C . THR A 1 267 ? 7.642 0.105 22.029 1.00 78.50 267 THR A C 1
ATOM 2096 O O . THR A 1 267 ? 7.200 -0.134 23.159 1.00 78.50 267 THR A O 1
ATOM 2099 N N . LEU A 1 268 ? 7.961 1.344 21.649 1.00 78.50 268 LEU A N 1
ATOM 2100 C CA . LEU A 1 268 ? 7.875 2.502 22.538 1.00 78.50 268 LEU A CA 1
ATOM 2101 C C . LEU A 1 268 ? 6.422 2.823 22.896 1.00 78.50 268 LEU A C 1
ATOM 2103 O O . LEU A 1 268 ? 6.096 3.052 24.066 1.00 78.50 268 LEU A O 1
ATOM 2107 N N . ALA A 1 269 ? 5.517 2.740 21.921 1.00 75.25 269 ALA A N 1
ATOM 2108 C CA . ALA A 1 269 ? 4.097 2.927 22.143 1.00 75.25 269 ALA A CA 1
ATOM 2109 C C . ALA A 1 269 ? 3.551 1.911 23.156 1.00 75.25 269 ALA A C 1
ATOM 2111 O O . ALA A 1 269 ? 2.795 2.310 24.045 1.00 75.25 269 ALA A O 1
ATOM 2112 N N . MET A 1 270 ? 3.947 0.638 23.091 1.00 71.50 270 MET A N 1
ATOM 2113 C CA . MET A 1 270 ? 3.552 -0.383 24.071 1.00 71.50 270 MET A CA 1
ATOM 2114 C C . MET A 1 270 ? 4.088 -0.108 25.476 1.00 71.50 270 MET A C 1
ATOM 2116 O O . MET A 1 270 ? 3.401 -0.388 26.456 1.00 71.50 270 MET A O 1
ATOM 2120 N N . ARG A 1 271 ? 5.263 0.519 25.588 1.00 72.31 271 ARG A N 1
ATOM 2121 C CA . ARG A 1 271 ? 5.836 0.986 26.863 1.00 72.31 271 ARG A CA 1
ATOM 2122 C C . ARG A 1 271 ? 5.190 2.263 27.403 1.00 72.31 271 ARG A C 1
ATOM 2124 O O . ARG A 1 271 ? 5.591 2.765 28.449 1.00 72.31 271 ARG A O 1
ATOM 2131 N N . GLY A 1 272 ? 4.179 2.786 26.711 1.00 70.75 272 GLY A N 1
ATOM 2132 C CA . GLY A 1 272 ? 3.456 3.986 27.118 1.00 70.75 272 GLY A CA 1
ATOM 2133 C C . GLY A 1 272 ? 4.204 5.281 26.820 1.00 70.75 272 GLY A C 1
ATOM 2134 O O . GLY A 1 272 ? 3.854 6.313 27.393 1.00 70.75 272 GLY A O 1
ATOM 2135 N N . TRP A 1 273 ? 5.205 5.247 25.935 1.00 73.31 273 TRP A N 1
ATOM 2136 C CA . TRP A 1 273 ? 5.846 6.470 25.468 1.00 73.31 273 TRP A CA 1
ATOM 2137 C C . TRP A 1 273 ? 4.855 7.313 24.648 1.00 73.31 273 TRP A C 1
ATOM 2139 O O . TRP A 1 273 ? 4.026 6.760 23.908 1.00 73.31 273 TRP A O 1
ATOM 2149 N N . PRO A 1 274 ? 4.925 8.653 24.754 1.00 76.75 274 PRO A N 1
ATOM 2150 C CA . PRO A 1 274 ? 4.195 9.550 23.866 1.00 76.75 274 PRO A CA 1
ATOM 2151 C C . PRO A 1 274 ? 4.531 9.276 22.395 1.00 76.75 274 PRO A C 1
ATOM 2153 O O . PRO A 1 274 ? 5.684 8.989 22.060 1.00 76.75 274 PRO A O 1
ATOM 2156 N N . LEU A 1 275 ? 3.535 9.407 21.511 1.00 75.50 275 LEU A N 1
ATOM 2157 C CA . LEU A 1 275 ? 3.693 9.134 20.078 1.00 75.50 275 LEU A CA 1
ATOM 2158 C C . LEU A 1 275 ? 4.789 10.006 19.457 1.00 75.50 275 LEU A C 1
ATOM 2160 O O . LEU A 1 275 ? 5.671 9.474 18.797 1.00 75.50 275 LEU A O 1
ATOM 2164 N N . LEU A 1 276 ? 4.793 11.310 19.752 1.00 70.94 276 LEU A N 1
ATOM 2165 C CA . LEU A 1 276 ? 5.786 12.244 19.215 1.00 70.94 276 LEU A CA 1
ATOM 2166 C C . LEU A 1 276 ? 7.224 11.829 19.568 1.00 70.94 276 LEU A C 1
ATOM 2168 O O . LEU A 1 276 ? 8.087 11.802 18.702 1.00 70.94 276 LEU A O 1
ATOM 2172 N N . ARG A 1 277 ? 7.460 11.407 20.818 1.00 73.38 277 ARG A N 1
ATOM 2173 C CA . ARG A 1 277 ? 8.778 10.914 21.258 1.00 73.38 277 ARG A CA 1
ATOM 2174 C C . ARG A 1 277 ? 9.157 9.605 20.572 1.00 73.38 277 ARG A C 1
ATOM 2176 O O . ARG A 1 277 ? 10.318 9.394 20.246 1.00 73.38 277 ARG A O 1
ATOM 2183 N N . SER A 1 278 ? 8.174 8.735 20.356 1.00 76.56 278 SER A N 1
ATOM 2184 C CA . SER A 1 278 ? 8.380 7.460 19.666 1.00 76.56 278 SER A CA 1
ATOM 2185 C C . SER A 1 278 ? 8.752 7.678 18.197 1.00 76.56 278 SER A C 1
ATOM 2187 O O . SER A 1 278 ? 9.633 6.993 17.687 1.00 76.56 278 SER A O 1
ATOM 2189 N N . ILE A 1 279 ? 8.129 8.668 17.546 1.00 73.50 279 ILE A N 1
ATOM 2190 C CA . ILE A 1 279 ? 8.455 9.087 16.178 1.00 73.50 279 ILE A CA 1
ATOM 2191 C C . ILE A 1 279 ? 9.887 9.611 16.113 1.00 73.50 279 ILE A C 1
ATOM 2193 O O . ILE A 1 279 ? 10.632 9.159 15.253 1.00 73.50 279 ILE A O 1
ATOM 2197 N N . THR A 1 280 ? 10.305 10.489 17.034 1.00 73.81 280 THR A N 1
ATOM 2198 C CA . THR A 1 280 ? 11.691 10.979 17.046 1.00 73.81 280 THR A CA 1
ATOM 2199 C C . THR A 1 280 ? 12.680 9.820 17.105 1.00 73.81 280 THR A C 1
ATOM 2201 O O . THR A 1 280 ? 13.497 9.695 16.204 1.00 73.81 280 THR A O 1
ATOM 2204 N N . VAL A 1 281 ? 12.567 8.937 18.105 1.00 74.50 281 VAL A N 1
ATOM 2205 C CA . VAL A 1 281 ? 13.505 7.811 18.282 1.00 74.50 281 VAL A CA 1
ATOM 2206 C C . VAL A 1 281 ? 13.501 6.878 17.068 1.00 74.50 281 VAL A C 1
ATOM 2208 O O . VAL A 1 281 ? 14.546 6.370 16.666 1.00 74.50 281 VAL A O 1
ATOM 2211 N N . SER A 1 282 ? 12.338 6.673 16.451 1.00 76.19 282 SER A N 1
ATOM 2212 C CA . SER A 1 282 ? 12.214 5.909 15.212 1.00 76.19 282 SER A CA 1
ATOM 2213 C C . SER A 1 282 ? 12.974 6.547 14.054 1.00 76.19 282 SER A C 1
ATOM 2215 O O . SER A 1 282 ? 13.708 5.844 13.368 1.00 76.19 282 SER A O 1
ATOM 2217 N N . VAL A 1 283 ? 12.817 7.856 13.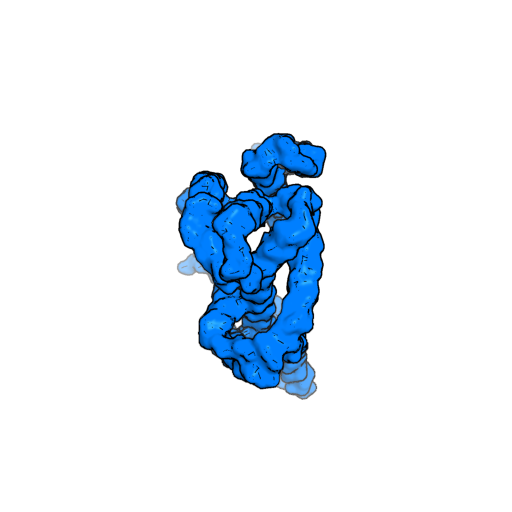834 1.00 73.06 283 VAL A N 1
ATOM 2218 C CA . VAL A 1 283 ? 13.536 8.584 12.776 1.00 73.06 283 VAL A CA 1
ATOM 2219 C C . VAL A 1 283 ? 15.045 8.493 13.002 1.00 73.06 283 VAL A C 1
ATOM 2221 O O . VAL A 1 283 ? 15.781 8.202 12.064 1.00 73.06 283 VAL A O 1
ATOM 2224 N N . SER A 1 284 ? 15.500 8.636 14.249 1.00 69.19 284 SER A N 1
ATOM 2225 C CA . SER A 1 284 ? 16.909 8.472 14.626 1.00 69.19 284 SER A CA 1
ATOM 2226 C C . SER A 1 284 ? 17.442 7.080 14.296 1.00 69.19 284 SER A C 1
ATOM 2228 O O . SER A 1 284 ? 18.515 6.934 13.718 1.00 69.19 284 SER A O 1
ATOM 2230 N N . THR A 1 285 ? 16.679 6.050 14.666 1.00 70.19 285 THR A N 1
ATOM 2231 C CA . THR A 1 285 ? 17.069 4.645 14.493 1.00 70.19 285 THR A CA 1
ATOM 2232 C C . THR A 1 285 ? 17.090 4.265 13.013 1.00 70.19 285 THR A C 1
ATOM 2234 O O . THR A 1 285 ? 18.028 3.614 12.562 1.00 70.19 285 THR A O 1
ATOM 2237 N N . ALA A 1 286 ? 16.099 4.720 12.241 1.00 67.50 286 ALA A N 1
ATOM 2238 C CA . ALA A 1 286 ? 16.044 4.517 10.797 1.00 67.50 286 ALA A CA 1
ATOM 2239 C C . ALA A 1 286 ? 17.182 5.251 10.070 1.00 67.50 286 ALA A C 1
ATOM 2241 O O . ALA A 1 286 ? 17.800 4.673 9.181 1.00 67.50 286 ALA A O 1
ATOM 2242 N N . ALA A 1 287 ? 17.511 6.484 10.476 1.00 68.38 287 ALA A N 1
ATOM 2243 C CA . ALA A 1 287 ? 18.632 7.234 9.910 1.00 68.38 287 ALA A CA 1
ATOM 2244 C C . ALA A 1 287 ? 19.980 6.551 10.193 1.00 68.38 287 ALA A C 1
ATOM 2246 O O . ALA A 1 287 ? 20.800 6.413 9.289 1.00 68.38 287 ALA A O 1
ATOM 2247 N N . LEU A 1 288 ? 20.194 6.069 11.422 1.00 67.75 288 LEU A N 1
ATOM 2248 C CA . LEU A 1 288 ? 21.408 5.333 11.781 1.00 67.75 288 LEU A CA 1
ATOM 2249 C C . LEU A 1 288 ? 21.525 4.014 11.003 1.00 67.75 288 LEU A C 1
ATOM 2251 O O . LEU A 1 288 ? 22.599 3.692 10.502 1.00 67.75 288 LEU A O 1
ATOM 2255 N N . ALA A 1 289 ? 20.418 3.278 10.862 1.00 66.38 289 ALA A N 1
ATOM 2256 C CA . ALA A 1 289 ? 20.371 2.060 10.059 1.00 66.38 289 ALA A CA 1
ATOM 2257 C C . ALA A 1 289 ? 20.687 2.345 8.583 1.00 66.38 289 ALA A C 1
ATOM 2259 O O . ALA A 1 289 ? 21.485 1.629 7.987 1.00 66.38 289 ALA A O 1
ATOM 2260 N N . ALA A 1 290 ? 20.131 3.417 8.011 1.00 65.56 290 ALA A N 1
ATOM 2261 C CA . ALA A 1 290 ? 20.426 3.823 6.640 1.00 65.56 290 ALA A CA 1
ATOM 2262 C C . ALA A 1 290 ? 21.921 4.126 6.439 1.00 65.56 290 ALA A C 1
ATOM 2264 O O . ALA A 1 290 ? 22.506 3.640 5.478 1.00 65.56 290 ALA A O 1
ATOM 2265 N N . VAL A 1 291 ? 22.567 4.844 7.368 1.00 65.00 291 VAL A N 1
ATOM 2266 C CA . VAL A 1 291 ? 24.021 5.108 7.315 1.00 65.00 291 VAL A CA 1
ATOM 2267 C C . VAL A 1 291 ? 24.836 3.815 7.415 1.00 65.00 291 VAL A C 1
ATOM 2269 O O . VAL A 1 291 ? 25.811 3.641 6.685 1.00 65.00 291 VAL A O 1
ATOM 2272 N N . PHE A 1 292 ? 24.441 2.897 8.298 1.00 63.91 292 PHE A N 1
ATOM 2273 C CA . PHE A 1 292 ? 25.145 1.631 8.494 1.00 63.91 292 PHE A CA 1
ATOM 2274 C C . PHE A 1 292 ? 25.034 0.704 7.272 1.00 63.91 292 PHE A C 1
ATOM 2276 O O . PHE A 1 292 ? 26.029 0.108 6.868 1.00 63.91 292 PHE A O 1
ATOM 2283 N N . PHE A 1 293 ? 23.851 0.604 6.657 1.00 60.53 293 PHE A N 1
ATOM 2284 C CA . PHE A 1 293 ? 23.601 -0.312 5.537 1.00 60.53 293 PHE A CA 1
ATOM 2285 C C . PHE A 1 293 ? 23.953 0.259 4.157 1.00 60.53 293 PHE A C 1
ATOM 2287 O O . PHE A 1 293 ? 24.338 -0.510 3.279 1.00 60.53 293 PHE A O 1
ATOM 2294 N N . ALA A 1 294 ? 23.871 1.579 3.955 1.00 55.88 294 ALA A N 1
ATOM 2295 C CA . ALA A 1 294 ? 24.281 2.222 2.700 1.00 55.88 294 ALA A CA 1
ATOM 2296 C C . ALA A 1 294 ? 25.805 2.451 2.599 1.00 55.88 294 ALA A C 1
ATOM 2298 O O . ALA A 1 294 ? 26.309 2.794 1.528 1.00 55.88 294 ALA A O 1
ATOM 2299 N N . GLY A 1 295 ? 26.542 2.249 3.700 1.00 52.31 295 GLY A N 1
ATOM 2300 C CA . GLY A 1 295 ? 27.973 2.530 3.812 1.00 52.31 295 GLY A CA 1
ATOM 2301 C C . GLY A 1 295 ? 28.280 4.031 3.928 1.00 52.31 295 GLY A C 1
ATOM 2302 O O . GLY A 1 295 ? 27.571 4.878 3.388 1.00 52.31 295 GLY A O 1
ATOM 2303 N N . LEU A 1 296 ? 29.382 4.385 4.606 1.00 44.00 296 LEU A N 1
ATOM 2304 C CA . LEU A 1 296 ? 29.797 5.786 4.822 1.00 44.00 296 LEU A CA 1
ATOM 2305 C C . LEU A 1 296 ? 30.073 6.581 3.524 1.00 44.00 296 LEU A C 1
ATOM 2307 O O . LEU A 1 296 ? 30.174 7.804 3.573 1.00 44.00 296 LEU A O 1
ATOM 2311 N N . HIS A 1 297 ? 30.197 5.915 2.373 1.00 43.41 297 HIS A N 1
ATOM 2312 C CA . HIS A 1 297 ? 30.627 6.527 1.111 1.00 43.41 297 HIS A CA 1
ATOM 2313 C C . HIS A 1 297 ? 29.490 7.084 0.232 1.00 43.41 297 HIS 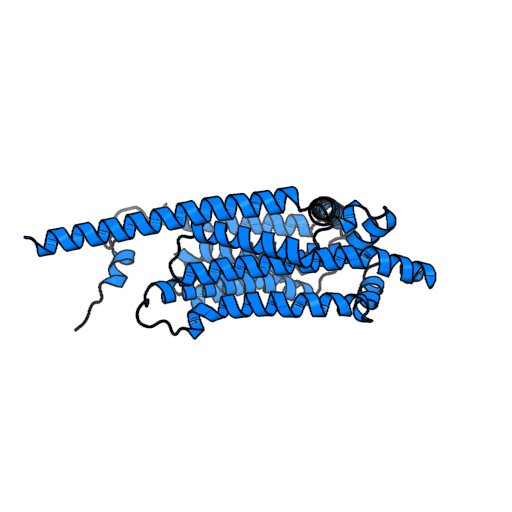A C 1
ATOM 2315 O O . HIS A 1 297 ? 29.771 7.799 -0.730 1.00 43.41 297 HIS A O 1
ATOM 2321 N N . SER A 1 298 ? 28.217 6.825 0.548 1.00 46.62 298 SER A N 1
ATOM 2322 C CA . SER A 1 298 ? 27.076 7.256 -0.277 1.00 46.62 298 SER A CA 1
ATOM 2323 C C . SER A 1 298 ? 26.293 8.384 0.401 1.00 46.62 298 SER A C 1
ATOM 2325 O O . SER A 1 298 ? 25.446 8.106 1.236 1.00 46.62 298 SER A O 1
ATOM 2327 N N . CYS A 1 299 ? 26.619 9.644 0.064 1.00 43.31 299 CYS A N 1
ATOM 2328 C CA . CYS A 1 299 ? 25.881 10.932 0.152 1.00 43.31 299 CYS A CA 1
ATOM 2329 C C . CYS A 1 299 ? 24.825 11.236 1.251 1.00 43.31 299 CYS A C 1
ATOM 2331 O O . CYS A 1 299 ? 24.228 12.310 1.226 1.00 43.31 299 CYS A O 1
ATOM 2333 N N . CYS A 1 300 ? 24.633 10.407 2.271 1.00 47.56 300 CYS A N 1
ATOM 2334 C CA . CYS A 1 300 ? 23.743 10.659 3.406 1.00 47.56 300 CYS A CA 1
ATOM 2335 C C . CYS A 1 300 ? 24.507 11.067 4.670 1.00 47.56 300 CYS A C 1
ATOM 2337 O O . CYS A 1 300 ? 23.904 11.166 5.736 1.00 47.56 300 CYS A O 1
ATOM 2339 N N . LEU A 1 301 ? 25.815 11.338 4.574 1.00 44.19 301 LEU A N 1
ATOM 2340 C CA . LEU A 1 301 ? 26.633 11.666 5.740 1.00 44.19 301 LEU A CA 1
ATOM 2341 C C . LEU A 1 301 ? 26.142 12.946 6.429 1.00 44.19 301 LEU A C 1
ATOM 2343 O O . LEU A 1 301 ? 25.962 12.944 7.635 1.00 44.19 301 LEU A O 1
ATOM 2347 N N . ILE A 1 302 ? 25.849 14.018 5.685 1.00 45.53 302 ILE A N 1
ATOM 2348 C CA . ILE A 1 302 ? 25.467 15.310 6.284 1.00 45.53 302 ILE A CA 1
ATOM 2349 C C . ILE A 1 302 ? 24.039 15.273 6.857 1.00 45.53 302 ILE A C 1
ATOM 2351 O O . ILE A 1 302 ? 23.895 15.554 8.046 1.00 45.53 302 ILE A O 1
ATOM 2355 N N . PRO A 1 303 ? 22.985 14.860 6.119 1.00 46.94 303 PRO A N 1
ATOM 2356 C CA . PRO A 1 303 ? 21.640 14.746 6.692 1.00 46.94 303 PRO A CA 1
ATOM 2357 C C . PRO A 1 303 ? 21.539 13.647 7.757 1.00 46.94 303 PRO A C 1
ATOM 2359 O O . PRO A 1 303 ? 20.807 13.803 8.731 1.00 46.94 303 PRO A O 1
ATOM 2362 N N . GLY A 1 304 ? 22.293 12.553 7.607 1.00 45.62 304 GLY A N 1
ATOM 2363 C CA . GLY A 1 304 ? 22.389 11.473 8.586 1.00 45.62 304 GLY A CA 1
ATOM 2364 C C . GLY A 1 304 ? 23.066 11.926 9.877 1.00 45.62 304 GLY A C 1
ATOM 2365 O O . GLY A 1 304 ? 22.509 11.713 10.948 1.00 45.62 304 GLY A O 1
ATOM 2366 N N . LEU A 1 305 ? 24.199 12.634 9.799 1.00 46.16 305 LEU A N 1
ATOM 2367 C CA . LEU A 1 305 ? 24.873 13.229 10.960 1.00 46.16 305 LEU A CA 1
ATOM 2368 C C . LEU A 1 305 ? 24.034 14.335 11.604 1.00 46.16 305 LEU A C 1
ATOM 2370 O O . LEU A 1 305 ? 23.981 14.392 12.827 1.00 46.16 305 LEU A O 1
ATOM 2374 N N . LEU A 1 306 ? 23.334 15.169 10.828 1.00 48.94 306 LEU A N 1
ATOM 2375 C CA . LEU A 1 306 ? 22.392 16.163 11.359 1.00 48.94 306 LEU A CA 1
ATOM 2376 C C . LEU A 1 306 ? 21.192 15.504 12.039 1.00 48.94 306 LEU A C 1
ATOM 2378 O O . LEU A 1 306 ? 20.779 15.958 13.102 1.00 48.94 306 LEU A O 1
ATOM 2382 N N . SER A 1 307 ? 20.658 14.419 11.476 1.00 46.44 307 SER A N 1
ATOM 2383 C CA . SER A 1 307 ? 19.573 13.646 12.084 1.00 46.44 307 SER A CA 1
ATOM 2384 C C . SER A 1 307 ? 20.044 12.957 13.363 1.00 46.44 307 SER A C 1
ATOM 2386 O O . SER A 1 307 ? 19.359 13.036 14.380 1.00 46.44 307 SER A O 1
ATOM 2388 N N . ILE A 1 308 ? 21.244 12.368 13.370 1.00 48.72 308 ILE A N 1
ATOM 2389 C CA . ILE A 1 308 ? 21.875 11.785 14.562 1.00 48.72 308 ILE A CA 1
ATOM 2390 C C . ILE A 1 308 ? 22.125 12.872 15.615 1.00 48.72 308 ILE A C 1
ATOM 2392 O O . ILE A 1 308 ? 21.699 12.709 16.753 1.00 48.72 308 ILE A O 1
ATOM 2396 N N . ALA A 1 309 ? 22.718 14.011 15.254 1.00 44.72 309 ALA A N 1
ATOM 2397 C CA . ALA A 1 309 ? 22.984 15.124 16.164 1.00 44.72 309 ALA A CA 1
ATOM 2398 C C . ALA A 1 309 ? 21.691 15.719 16.739 1.00 44.72 309 ALA A C 1
ATOM 2400 O O . ALA A 1 309 ? 21.584 15.895 17.951 1.00 44.72 309 ALA A O 1
ATOM 2401 N N . MET A 1 310 ? 20.670 15.946 15.906 1.00 49.28 310 MET A N 1
ATOM 2402 C CA . MET A 1 310 ? 19.341 16.374 16.354 1.00 49.28 310 MET A CA 1
ATOM 2403 C C . MET A 1 310 ? 18.678 15.335 17.250 1.00 49.28 310 MET A C 1
ATOM 2405 O O . MET A 1 310 ? 18.005 15.695 18.207 1.00 49.28 310 MET A O 1
ATOM 2409 N N . SER A 1 311 ? 18.900 14.052 16.994 1.00 48.06 311 SER A N 1
ATOM 2410 C CA . SER A 1 311 ? 18.363 12.961 17.802 1.00 48.06 311 SER A CA 1
ATOM 2411 C C . SER A 1 311 ? 19.064 12.816 19.150 1.00 48.06 311 SER A C 1
ATOM 2413 O O . SER A 1 311 ? 18.401 12.548 20.149 1.00 48.06 311 SER A O 1
ATOM 2415 N N . VAL A 1 312 ? 20.378 13.041 19.210 1.00 51.03 312 VAL A N 1
ATOM 2416 C CA . VAL A 1 312 ? 21.143 13.111 20.463 1.00 51.03 312 VAL A CA 1
ATOM 2417 C C . VAL A 1 312 ? 20.767 14.368 21.252 1.00 51.03 312 VAL A C 1
ATOM 2419 O O . VAL A 1 312 ? 20.585 14.297 22.468 1.00 51.03 312 VAL A O 1
ATOM 2422 N N . LEU A 1 313 ? 20.556 15.504 20.585 1.00 52.00 313 LEU A N 1
ATOM 2423 C CA . LEU A 1 313 ? 20.072 16.736 21.213 1.00 52.00 313 LEU A CA 1
ATOM 2424 C C . LEU A 1 313 ? 18.644 16.567 21.747 1.00 52.00 313 LEU A C 1
ATOM 2426 O O . LEU A 1 313 ? 18.397 16.824 22.921 1.00 52.00 313 LEU A O 1
ATOM 2430 N N . LEU A 1 314 ? 17.710 16.032 20.958 1.00 50.25 314 LEU A N 1
ATOM 2431 C CA . LEU A 1 314 ? 16.341 15.798 21.426 1.00 50.25 314 LEU A CA 1
ATOM 2432 C C . LEU A 1 314 ? 16.292 14.699 22.497 1.00 50.25 314 LEU A C 1
ATOM 2434 O O . LEU A 1 314 ? 15.562 14.823 23.476 1.00 50.25 314 LEU A O 1
ATOM 2438 N N . GLY A 1 315 ? 17.102 13.647 22.354 1.00 46.28 315 GLY A N 1
ATOM 2439 C CA . GLY A 1 315 ? 17.258 12.579 23.340 1.00 46.28 315 GLY A CA 1
ATOM 2440 C C . GLY A 1 315 ? 17.813 13.085 24.672 1.00 46.28 315 GLY A C 1
ATOM 2441 O O . GLY A 1 315 ? 17.275 12.737 25.724 1.00 46.28 315 GLY A O 1
ATOM 2442 N N . SER A 1 316 ? 18.818 13.964 24.646 1.00 46.72 316 SER A N 1
ATOM 2443 C CA . SER A 1 316 ? 19.393 14.581 25.849 1.00 46.72 316 SER A CA 1
ATOM 2444 C C . SER A 1 316 ? 18.444 15.599 26.492 1.00 46.72 316 SER A C 1
ATOM 2446 O O . SER A 1 316 ? 18.285 15.587 27.713 1.00 46.72 316 SER A O 1
ATOM 2448 N N . MET A 1 317 ? 17.702 16.386 25.705 1.00 48.59 317 MET A N 1
ATOM 2449 C CA . MET A 1 317 ? 16.636 17.264 26.211 1.00 48.59 317 MET A CA 1
ATOM 2450 C C . MET A 1 317 ? 15.490 16.470 26.860 1.00 48.59 317 MET A C 1
ATOM 2452 O O . MET A 1 317 ? 14.954 16.859 27.904 1.00 48.59 317 MET A O 1
ATOM 2456 N N . VAL A 1 318 ? 15.125 15.322 26.285 1.00 50.34 318 VAL A N 1
ATOM 2457 C CA . VAL A 1 318 ? 14.107 14.421 26.844 1.00 50.34 318 VAL A CA 1
ATOM 2458 C C . VAL A 1 318 ? 14.614 13.733 28.114 1.00 50.34 318 VAL A C 1
ATOM 2460 O O . VAL A 1 318 ? 13.860 13.647 29.086 1.00 50.34 318 VAL A O 1
ATOM 2463 N N . TRP A 1 319 ? 15.879 13.306 28.158 1.00 47.44 319 TRP A N 1
ATOM 2464 C CA . TRP A 1 319 ? 16.514 12.764 29.363 1.00 47.44 319 TRP A CA 1
ATOM 2465 C C . TRP A 1 319 ? 16.533 13.804 30.490 1.00 47.44 319 TRP A C 1
ATOM 2467 O O . TRP A 1 319 ? 16.101 13.511 31.608 1.00 47.44 319 TRP A O 1
ATOM 2477 N N . ALA A 1 320 ? 16.958 15.035 30.198 1.00 47.88 320 ALA A N 1
ATOM 2478 C CA . ALA A 1 320 ? 16.960 16.138 31.157 1.00 47.88 320 ALA A CA 1
ATOM 2479 C C . ALA A 1 320 ? 15.547 16.410 31.706 1.00 47.88 320 ALA A C 1
ATOM 2481 O O . ALA A 1 320 ? 15.355 16.530 32.916 1.00 47.88 320 ALA A O 1
ATOM 2482 N N . SER A 1 321 ? 14.533 16.385 30.838 1.00 50.28 321 SER A N 1
ATOM 2483 C CA . SER A 1 321 ? 13.125 16.523 31.234 1.00 50.28 321 SER A CA 1
ATOM 2484 C C . SER A 1 321 ? 12.651 15.378 32.143 1.00 50.28 321 SER A C 1
ATOM 2486 O O . SER A 1 321 ? 11.892 15.599 33.086 1.00 50.28 321 SER A O 1
ATOM 2488 N N . CYS A 1 322 ? 13.104 14.146 31.899 1.00 47.91 322 CYS A N 1
ATOM 2489 C CA . CYS A 1 322 ? 12.805 12.993 32.749 1.00 47.91 322 CYS A CA 1
ATOM 2490 C C . CYS A 1 322 ? 13.455 13.106 34.136 1.00 47.91 322 CYS A C 1
ATOM 2492 O O . CYS A 1 322 ? 12.785 12.821 35.129 1.00 47.91 322 CYS A O 1
ATOM 2494 N N . ILE A 1 323 ? 14.703 13.580 34.227 1.00 59.81 323 ILE A N 1
ATOM 2495 C CA . ILE A 1 323 ? 15.359 13.862 35.515 1.00 59.81 323 ILE A CA 1
ATOM 2496 C C . ILE A 1 323 ? 14.567 14.914 36.297 1.00 59.81 323 ILE A C 1
ATOM 2498 O O . ILE A 1 323 ? 14.329 14.738 37.491 1.00 59.81 323 ILE A O 1
ATOM 2502 N N . LEU A 1 324 ? 14.117 15.981 35.632 1.00 54.66 324 LEU A N 1
ATOM 2503 C CA . LEU A 1 324 ? 13.353 17.053 36.274 1.00 54.66 324 LEU A CA 1
ATOM 2504 C C . LEU A 1 324 ? 12.001 16.566 36.813 1.00 54.66 324 LEU A C 1
ATOM 2506 O O . LEU A 1 324 ? 11.632 16.912 37.932 1.00 54.66 324 LEU A O 1
ATOM 2510 N N . ILE A 1 325 ? 11.292 15.707 36.076 1.00 60.44 325 ILE A N 1
ATOM 2511 C CA . ILE A 1 325 ? 10.010 15.130 36.520 1.00 60.44 325 ILE A CA 1
ATOM 2512 C C . ILE A 1 325 ? 10.205 14.166 37.698 1.00 60.44 325 ILE A C 1
ATOM 2514 O O . ILE A 1 325 ? 9.413 14.176 38.642 1.00 60.44 325 ILE A O 1
ATOM 2518 N N . VAL A 1 326 ? 11.252 13.337 37.666 1.00 62.91 326 VAL A N 1
ATOM 2519 C CA . VAL A 1 326 ? 11.565 12.417 38.771 1.00 62.91 326 VAL A CA 1
ATOM 2520 C C . VAL A 1 326 ? 11.973 13.198 40.020 1.00 62.91 326 VAL A C 1
ATOM 2522 O O . VAL A 1 326 ? 11.453 12.912 41.097 1.00 62.91 326 VAL A O 1
ATOM 2525 N N . LYS A 1 327 ? 12.805 14.241 39.882 1.00 57.97 327 LYS A N 1
ATOM 2526 C CA . LYS A 1 327 ? 13.152 15.148 40.989 1.00 57.97 327 LYS A CA 1
ATOM 2527 C C . LYS A 1 327 ? 11.925 15.877 41.542 1.00 57.97 327 LYS A C 1
ATOM 2529 O O . LYS A 1 327 ? 11.760 15.939 42.753 1.00 57.97 327 LYS A O 1
ATOM 2534 N N . SER A 1 328 ? 11.035 16.367 40.678 1.00 60.75 328 SER A N 1
ATOM 2535 C CA . SER A 1 328 ? 9.774 17.013 41.069 1.00 60.75 328 SER A CA 1
ATOM 2536 C C . SER A 1 328 ? 8.876 16.081 41.889 1.00 60.75 328 SER A C 1
ATOM 2538 O O . SER A 1 328 ? 8.390 16.470 42.949 1.00 60.75 328 SER A O 1
ATOM 2540 N N . LYS A 1 329 ? 8.690 14.832 41.445 1.00 61.84 329 LYS A N 1
ATOM 2541 C CA . LYS A 1 329 ? 7.907 13.833 42.187 1.00 61.84 329 LYS A CA 1
ATOM 2542 C C . LYS A 1 329 ? 8.572 13.423 43.499 1.00 61.84 329 LYS A C 1
ATOM 2544 O O . LYS A 1 329 ? 7.866 13.255 44.485 1.00 61.84 329 LYS A O 1
ATOM 2549 N N . ALA A 1 330 ? 9.897 13.295 43.525 1.00 61.44 330 ALA A N 1
ATOM 2550 C CA . ALA A 1 330 ? 10.637 13.003 44.750 1.00 61.44 330 ALA A CA 1
ATOM 2551 C C . ALA A 1 330 ? 10.510 14.141 45.780 1.00 61.44 330 ALA A C 1
ATOM 2553 O O . ALA A 1 330 ? 10.297 13.873 46.956 1.00 61.44 330 ALA A O 1
ATOM 2554 N N . LEU A 1 331 ? 10.556 15.402 45.337 1.00 62.06 331 LEU A N 1
ATOM 2555 C CA . LEU A 1 331 ? 10.359 16.577 46.195 1.00 62.06 331 LEU A CA 1
ATOM 2556 C C . LEU A 1 331 ? 8.932 16.676 46.747 1.00 62.06 331 LEU A C 1
ATOM 2558 O O . LEU A 1 331 ? 8.752 17.042 47.905 1.00 62.06 331 LEU A O 1
ATOM 2562 N N . LEU A 1 332 ? 7.922 16.341 45.940 1.00 63.44 332 LEU A N 1
ATOM 2563 C CA . LEU A 1 332 ? 6.526 16.306 46.388 1.00 63.44 332 LEU A CA 1
ATOM 2564 C C . LEU A 1 332 ? 6.296 15.210 47.433 1.00 63.44 332 LEU A C 1
ATOM 2566 O O . LEU A 1 332 ? 5.698 15.479 48.467 1.00 63.44 332 LEU A O 1
ATOM 2570 N N . LEU A 1 333 ? 6.840 14.013 47.203 1.00 63.09 333 LEU A N 1
ATOM 2571 C CA . LEU A 1 333 ? 6.769 12.913 48.168 1.00 63.09 333 LEU A CA 1
ATOM 2572 C C . LEU A 1 333 ? 7.522 13.242 49.461 1.00 63.09 333 LEU A C 1
ATOM 2574 O O . LEU A 1 333 ? 7.048 12.915 50.540 1.00 63.09 333 LEU A O 1
ATOM 2578 N N . HIS A 1 334 ? 8.665 13.925 49.376 1.00 67.12 334 HIS A N 1
ATOM 2579 C CA . HIS A 1 334 ? 9.386 14.357 50.569 1.00 67.12 334 HIS A CA 1
ATOM 2580 C C . HIS A 1 334 ? 8.596 15.398 51.378 1.00 67.12 334 HIS A C 1
ATOM 2582 O O . HIS A 1 334 ? 8.577 15.310 52.599 1.00 67.12 334 HIS A O 1
ATOM 2588 N N . LYS A 1 335 ? 7.891 16.332 50.721 1.00 62.75 335 LYS A N 1
ATOM 2589 C CA . LYS A 1 335 ? 7.006 17.292 51.404 1.00 62.75 335 LYS A CA 1
ATOM 2590 C C . LYS A 1 335 ? 5.796 16.629 52.066 1.00 62.75 335 LYS A C 1
ATOM 2592 O O . LYS A 1 335 ? 5.432 17.043 53.157 1.00 62.75 335 LYS A O 1
ATOM 2597 N N . GLU A 1 336 ? 5.200 15.610 51.447 1.00 64.88 336 GLU A N 1
ATOM 2598 C CA . GLU A 1 336 ? 4.096 14.852 52.060 1.00 64.88 336 GLU A CA 1
ATOM 2599 C C . GLU A 1 336 ? 4.539 14.011 53.265 1.00 64.88 336 GLU A C 1
ATOM 2601 O O . GLU A 1 336 ? 3.738 13.775 54.154 1.00 64.88 336 GLU A O 1
ATOM 2606 N N . PHE A 1 337 ? 5.805 13.588 53.328 1.00 62.41 337 PHE A N 1
ATOM 2607 C CA . PHE A 1 337 ? 6.360 12.863 54.480 1.00 62.41 337 PHE A CA 1
ATOM 2608 C C . PHE A 1 337 ? 6.816 13.770 55.638 1.00 62.41 337 PHE A C 1
ATOM 2610 O O . PHE A 1 337 ? 7.249 13.259 56.669 1.00 62.41 337 PHE A O 1
ATOM 2617 N N . GLN A 1 338 ? 6.798 15.093 55.459 1.00 61.47 338 GLN A N 1
ATOM 2618 C CA . GLN A 1 338 ? 7.201 16.079 56.472 1.00 61.47 338 GLN A CA 1
ATOM 2619 C C . GLN A 1 338 ? 6.008 16.865 57.051 1.00 61.47 338 GLN A C 1
ATOM 2621 O O . GLN A 1 338 ? 6.224 17.732 57.895 1.00 61.47 338 GLN A O 1
ATOM 2626 N N . MET A 1 339 ? 4.778 16.583 56.602 1.00 52.69 339 MET A N 1
ATOM 2627 C CA . MET A 1 339 ? 3.522 17.063 57.202 1.00 52.69 339 MET A CA 1
ATOM 2628 C C . MET A 1 339 ? 2.826 15.923 57.940 1.00 52.69 339 MET A C 1
ATOM 2630 O O . MET A 1 339 ? 2.161 16.224 58.953 1.00 52.69 339 MET A O 1
#

Solvent-accessible surface area (backbone atoms only — not comparable to full-atom values): 18212 Å² total; per-residue (Å²): 143,82,86,76,66,80,63,46,76,76,51,75,79,55,82,93,78,79,76,97,69,98,69,77,67,66,69,53,53,62,54,56,57,41,44,47,61,34,52,55,49,48,51,50,53,51,55,59,50,64,43,33,42,69,62,46,43,55,56,51,43,55,51,49,48,59,48,38,53,74,73,20,72,53,40,58,71,45,55,72,68,43,44,49,54,43,40,49,53,46,40,59,56,52,52,53,50,50,46,13,50,55,33,20,52,41,32,54,35,36,43,60,32,38,45,89,79,36,80,53,64,67,61,28,49,51,51,24,50,51,54,45,51,52,53,39,48,52,48,34,57,53,19,56,77,25,66,82,42,76,51,50,75,70,54,38,52,47,28,46,47,17,32,49,49,42,53,50,52,52,51,48,53,50,51,38,54,52,47,51,72,43,72,93,71,68,52,67,66,75,57,43,46,41,46,50,53,24,50,49,48,64,60,49,48,64,60,46,52,72,48,45,71,76,32,78,61,44,57,52,48,46,60,72,46,40,88,60,46,86,78,43,51,76,67,53,50,50,51,50,52,63,56,31,41,56,35,55,46,47,53,52,49,51,51,44,25,50,49,32,19,53,21,40,28,50,28,34,43,40,73,62,45,56,66,71,61,22,49,51,55,13,54,33,52,22,40,52,45,46,46,66,74,64,36,90,85,58,92,45,59,65,65,36,49,49,42,45,50,51,39,51,50,52,49,49,55,50,50,52,51,50,53,52,52,52,51,51,52,51,52,51,53,52,54,65,75,73,111

Nearest PDB structures (foldseek):
  7sqc-assembly1_W1  TM=1.232E-01  e=5.769E+00  Chlamydomonas reinhardtii
  7n6g-assembly1_3X  TM=1.206E-01  e=6.305E+00  Chlamydomonas reinhardtii

pLDDT: mean 76.11, std 17.54, range [32.88, 97.94]

Secondary structure (DSSP, 8-state):
----HHHHHHHTTS-S----SS-TTHHHHHHHHTTHHHHHHHHHHHHHHTS-HHHHHHHHHHHHHHHHHHH-HHHHHS-HHHHHHHHHHHHHHHHHHHHHHHHHHHHHHHHHHHTTT--SHHHHHHHHHHHHHHHHHHHHHHHTTSTT----HHHHHHHHHHHHHHHHHHHHHHHHHHHHH-TTT--HHHHHHHHHHHHHHHHHHHHHHHHHTTSHHHHHHHHHH-TTGGGS-HHHHHHHHHHHHHHHHHHHHHHHHHHHHHHHHHHHHHTT--HHHHHHHHHHHHHHHHHHHH-TTSS-HHHHHHHHHHHHHHHHHHHHHHHHHHHHHHHHHHHHT--

Sequence (339 aa):
MRNVSAWRFFQDRFPTRYKESSMTNHFSLARFLLWIPPLLWYRIIWGFSAQTASASGKVSDGLLHRILIVLSPAYARSEADIQGAAVEVLSFFERKAAHMFLYFLLVILLLAALAPFVRNILRRSAAAGVFCAVLAALDEIHQTFVPGRSGAARDVAVDLAGAAIAYGIWFLLRWVGAARRDRRRLSAIRTWMPAGIGLLSACILPHLTQSAFSHPVFERLCQRFLENWETLDAAGKIAVLEGISPVMKEMLYAGTAGLLGLMTILTLAMRGWPLLRSITVSVSTAALAAVFFAGLHSCCLIPGLLSIAMSVLLGSMVWASCILIVKSKALLLHKEFQM

Radius of gyration: 25.89 Å; Cα contacts (8 Å, |Δi|>4): 261; chains: 1; bounding box: 72×34×85 Å

Foldseek 3Di:
DDDPPPVCVVVVVDDPDDDDDDDPPPVVVVLVVLVVVLVVLLVVVLVLLQDAPVRNLVVLLVVVLVVLCVQALLLVPFDPVLVVLLSQLCSVVSVLVVLLQSLLVSLVSQLRSCVVPDVDSVVSSVVSLVVSLVSLQVSLVSSVVHHNGHRDPVSSVSNSVSNVVNVVVVVLVVVLVVLVVCVVDDDPCNLCVLVVVLVCLLVVQLVCLVVVLVDVVVLVSSVVRPPCSVVDDPVRSVVSSVSSSSSVQSVSLLVSLVSSLVSQLSSCSSVVHDSVLSNLVSQLSSLVSSCVSVDVPRDCVVVSVVSNVVSVVVVVVVVVVVVVVVVVVVVVVVVVVVD